Protein AF-A0A2I4CLH5-F1 (afdb_monomer_lite)

InterPro domains:
  IPR026169 Mitochondria-eating protein [PTHR21771] (8-322)
  IPR031981 Mitochondria-eating protein, C-terminal domain [PF16026] (168-322)

pLDDT: mean 84.96, std 17.91, range [29.5, 97.81]

Secondary structure (DSSP, 8-state):
-------HHHHHHHHHHHHHHHHHHHHHHHHHHHHHHHHHHHHHHHHHHHHHHHHHHHHHHHHHHHHHHHHHHHHHHHHHHHHHHHHHHHHHHHHHHHHHHHHHHHHHHHHHHHHHHHHHHHHHHHHHHHHHHHHHT-------------------PPPHHHHTHHHHHHHHHHHHHHHHHHHHHHHHHHHTTT---HHHHHHHHHHHHHHHHHHHHHHHHHHHHHHHHHHTTT--SSS-HHHHHHHHHHHTGGG--HHHHHHHHHHHHHT-TT----TT--GGGGHHHHHHHHHHHHHHTTSSSPP------TTSS--S-----

Sequence (325 aa):
MSRPSVPDDTSLQLLQGSAEKDRRLRELSISHESDMQQMEAQLRFTRLQLDSVRAECEDARKELDETKNKSATTLLATEDEILQLRADLRSANEQVEIYKRKLDALDDYEHQIHLLEDKIYYLNSEKAQLQDRLARSRSPSPLPQLNSSSSPLRSVSPSRAQLTQSSRQARLVSRFSELYAVERLEAQSILRRYITHLDMVQKIICIAVVESFQTAKLAYRQFKLRVRKTLSTSHFGPQSLEDTAVDYIIRNLDLYDVQTSVTDVINAMNANPRISFPPEVDFALISTLIRETCRVAFAMQTLDPPLDLAFASDGELYNDNKSVP

Foldseek 3Di:
DDDPDDDPVVVVVVVVVVVVVVVVVVVVVVVVVVVVVVVVVVVVVVVVVVVVVVVVVVVVVVVVVVVVVVVVVVVVVVVVVVVVVVVVVVVVVVVVVVVVVVVVVVVVVVVVVVVVVVVVVVVVVVVVVVVVVVVVPDDDDDDDDDDDDDDDPDPLPDFPCRVCQVVLVVVLVVLVVVLCVPLLVVQQVLVVVFDVDSLLSVVLLVLLLQLLLVLLLVLLVVQLVVLLVVCVVVDDDPDDSSSVSLVVCLVPLVPRPLVVSLVSSQVVSVPDPVHDGDPVDGPVSSSVSSSSSNSSSNSQVSHVVRDHDDPDDPPPVPDPDDDDD

Radius of gyration: 53.8 Å; chains: 1; bounding box: 135×42×186 Å

Structure (mmCIF, N/CA/C/O backbone):
data_AF-A0A2I4CLH5-F1
#
_entry.id   AF-A0A2I4CLH5-F1
#
loop_
_atom_site.group_PDB
_atom_site.id
_atom_site.type_symbol
_atom_site.label_atom_id
_atom_site.label_alt_id
_atom_site.label_comp_id
_atom_site.label_asym_id
_atom_site.label_entity_id
_atom_site.label_seq_id
_atom_site.pdbx_PDB_ins_code
_atom_site.Cartn_x
_atom_site.Cartn_y
_atom_site.Cartn_z
_atom_site.occupancy
_atom_site.B_iso_or_equiv
_atom_site.auth_seq_id
_atom_site.auth_comp_id
_atom_site.auth_asym_id
_atom_site.auth_atom_id
_atom_site.pdbx_PDB_model_num
ATOM 1 N N . MET A 1 1 ? -94.229 -6.555 117.619 1.00 45.25 1 MET A N 1
ATOM 2 C CA . MET A 1 1 ? -93.577 -7.676 116.913 1.00 45.25 1 MET A CA 1
ATOM 3 C C . MET A 1 1 ? -94.373 -7.984 115.661 1.00 45.25 1 MET A C 1
ATOM 5 O O . MET A 1 1 ? -95.517 -8.378 115.821 1.00 45.25 1 MET A O 1
ATOM 9 N N . SER A 1 2 ? -93.790 -7.810 114.472 1.00 43.44 2 SER A N 1
ATOM 10 C CA . SER A 1 2 ? -94.236 -8.466 113.227 1.00 43.44 2 SER A CA 1
ATOM 11 C C . SER A 1 2 ? -93.271 -8.108 112.087 1.00 43.44 2 SER A C 1
ATOM 13 O O . SER A 1 2 ? -93.320 -7.026 111.512 1.00 43.44 2 SER A O 1
ATOM 15 N N . ARG A 1 3 ? -92.331 -9.020 111.816 1.00 43.59 3 ARG A N 1
ATOM 16 C CA . ARG A 1 3 ? -91.459 -9.027 110.630 1.00 43.59 3 ARG A CA 1
ATOM 17 C C . ARG A 1 3 ? -92.318 -9.471 109.433 1.00 43.59 3 ARG A C 1
ATOM 19 O O . ARG A 1 3 ? -93.018 -10.470 109.597 1.00 43.59 3 ARG A O 1
ATOM 26 N N . PRO A 1 4 ? -92.272 -8.828 108.255 1.00 47.06 4 PRO A N 1
ATOM 27 C CA . PRO A 1 4 ? -92.848 -9.432 107.062 1.00 47.06 4 PRO A CA 1
ATOM 28 C C . PRO A 1 4 ? -91.940 -10.595 106.644 1.00 47.06 4 PRO A C 1
ATOM 30 O O . PRO A 1 4 ? -90.748 -10.394 106.405 1.00 47.06 4 PRO A O 1
ATOM 33 N N . SER A 1 5 ? -92.481 -11.814 106.612 1.00 52.12 5 SER A N 1
ATOM 34 C CA . SER A 1 5 ? -91.805 -12.969 106.022 1.00 52.12 5 SER A CA 1
ATOM 35 C C . SER A 1 5 ? -91.788 -12.794 104.506 1.00 52.12 5 SER A C 1
ATOM 37 O O . SER A 1 5 ? -92.839 -12.792 103.864 1.00 52.12 5 SER A O 1
ATOM 39 N N . VAL A 1 6 ? -90.596 -12.631 103.940 1.00 52.44 6 VAL A N 1
ATOM 40 C CA . VAL A 1 6 ? -90.372 -12.791 102.500 1.00 52.44 6 VAL A CA 1
ATOM 41 C C . VAL A 1 6 ? -90.672 -14.260 102.162 1.00 52.44 6 VAL A C 1
ATOM 43 O O . VAL A 1 6 ? -90.169 -15.126 102.875 1.00 52.44 6 VAL A O 1
ATOM 46 N N . PRO A 1 7 ? -91.507 -14.569 101.154 1.00 50.41 7 PRO A N 1
ATOM 47 C CA . PRO A 1 7 ? -91.832 -15.950 100.820 1.00 50.41 7 PRO A CA 1
ATOM 48 C C . PRO A 1 7 ? -90.633 -16.602 100.119 1.00 50.41 7 PRO A C 1
ATOM 50 O O . PRO A 1 7 ? -90.109 -16.051 99.142 1.00 50.41 7 PRO A O 1
ATOM 53 N N . ASP A 1 8 ? -90.216 -17.768 100.621 1.00 55.22 8 ASP A N 1
ATOM 54 C CA . ASP A 1 8 ? -89.046 -18.546 100.174 1.00 55.22 8 ASP A CA 1
ATOM 55 C C . ASP A 1 8 ? -89.055 -18.880 98.663 1.00 55.22 8 ASP A C 1
ATOM 57 O O . ASP A 1 8 ? -87.998 -19.077 98.060 1.00 55.22 8 ASP A O 1
ATOM 61 N N . ASP A 1 9 ? -90.220 -18.821 98.008 1.00 55.25 9 ASP A N 1
ATOM 62 C CA . ASP A 1 9 ? -90.382 -19.024 96.560 1.00 55.25 9 ASP A CA 1
ATOM 63 C C . ASP A 1 9 ? -89.731 -17.927 95.699 1.00 55.25 9 ASP A C 1
ATOM 65 O O . ASP A 1 9 ? -89.286 -18.182 94.576 1.00 55.25 9 ASP A O 1
ATOM 69 N N . THR A 1 10 ? -89.603 -16.705 96.226 1.00 60.53 10 THR A N 1
ATOM 70 C CA . THR A 1 10 ? -88.973 -15.586 95.495 1.00 60.53 10 THR A CA 1
ATOM 71 C C . THR A 1 10 ? -87.464 -15.793 95.371 1.00 60.53 10 THR A C 1
ATOM 73 O O . THR A 1 10 ? -86.868 -15.513 94.332 1.00 60.53 10 THR A O 1
ATOM 76 N N . SER A 1 11 ? -86.837 -16.329 96.422 1.00 61.19 11 SER A N 1
ATOM 77 C CA . SER A 1 11 ? -85.400 -16.617 96.447 1.00 61.19 11 SER A CA 1
ATOM 78 C C . SER A 1 11 ? -85.042 -17.784 95.525 1.00 61.19 11 SER A C 1
ATOM 80 O O . SER A 1 11 ? -84.014 -17.730 94.851 1.00 61.19 11 SER A O 1
ATOM 82 N N . LEU A 1 12 ? -85.903 -18.804 95.431 1.00 66.00 12 LEU A N 1
ATOM 83 C CA . LEU A 1 12 ? -85.719 -19.937 94.517 1.00 66.00 12 LEU A CA 1
ATOM 84 C C . LEU A 1 12 ? -85.851 -19.531 93.041 1.00 66.00 12 LEU A C 1
ATOM 86 O O . LEU A 1 12 ? -85.010 -19.925 92.234 1.00 66.00 12 LEU A O 1
ATOM 90 N N . GLN A 1 13 ? -86.828 -18.690 92.683 1.00 72.38 13 GLN A N 1
ATOM 91 C CA . GLN A 1 13 ? -86.946 -18.158 91.315 1.00 72.38 13 GLN A CA 1
ATOM 92 C C . GLN A 1 13 ? -85.769 -17.254 90.926 1.00 72.38 13 GLN A C 1
ATOM 94 O O . GLN A 1 13 ? -85.307 -17.300 89.785 1.00 72.38 13 GLN A O 1
ATOM 99 N N . LEU A 1 14 ? -85.246 -16.455 91.862 1.00 73.69 14 LEU A N 1
ATOM 100 C CA . LEU A 1 14 ? -84.059 -15.630 91.626 1.00 73.69 14 LEU A CA 1
ATOM 101 C C . LEU A 1 14 ? -82.787 -16.476 91.478 1.00 73.69 14 LEU A C 1
ATOM 103 O O . LEU A 1 14 ? -81.968 -16.180 90.611 1.00 73.69 14 LEU A O 1
ATOM 107 N N . LEU A 1 15 ? -82.638 -17.550 92.260 1.00 76.00 15 LEU A N 1
ATOM 108 C CA . LEU A 1 15 ? -81.536 -18.510 92.127 1.00 76.00 15 LEU A CA 1
ATOM 109 C C . LEU A 1 15 ? -81.601 -19.277 90.803 1.00 76.00 15 LEU A C 1
ATOM 111 O O . LEU A 1 15 ? -80.587 -19.385 90.116 1.00 76.00 15 LEU A O 1
ATOM 115 N N . GLN A 1 16 ? -82.786 -19.749 90.406 1.00 78.75 16 GLN A N 1
ATOM 116 C CA . GLN A 1 16 ? -82.986 -20.408 89.115 1.00 78.75 16 GLN A CA 1
ATOM 117 C C . GLN A 1 16 ? -82.720 -19.441 87.951 1.00 78.75 16 GLN A C 1
ATOM 119 O O . GLN A 1 16 ? -81.972 -19.771 87.032 1.00 78.75 16 GLN A O 1
ATOM 124 N N . GLY A 1 17 ? -83.243 -18.214 88.025 1.00 80.44 17 GLY A N 1
ATOM 125 C CA . GLY A 1 17 ? -82.987 -17.169 87.035 1.00 80.44 17 GLY A CA 1
ATOM 126 C C . GLY A 1 17 ? -81.517 -16.735 86.974 1.00 80.44 17 GLY A C 1
ATOM 127 O O . GLY A 1 17 ? -81.020 -16.419 85.895 1.00 80.44 17 GLY A O 1
ATOM 128 N N . SER A 1 18 ? -80.795 -16.749 88.099 1.00 82.44 18 SER A N 1
ATOM 129 C CA . SER A 1 18 ? -79.346 -16.510 88.142 1.00 82.44 18 SER A CA 1
ATOM 130 C C . SER A 1 18 ? -78.572 -17.663 87.507 1.00 82.44 18 SER A C 1
ATOM 132 O O . SER A 1 18 ? -77.683 -17.422 86.698 1.00 82.44 18 SER A O 1
ATOM 134 N N . ALA A 1 19 ? -78.939 -18.912 87.805 1.00 83.75 19 ALA A N 1
ATOM 135 C CA . ALA A 1 19 ? -78.305 -20.093 87.224 1.00 83.75 19 ALA A CA 1
ATOM 136 C C . ALA A 1 19 ? -78.521 -20.180 85.701 1.00 83.75 19 ALA A C 1
ATOM 138 O O . ALA A 1 19 ? -77.597 -20.525 84.961 1.00 83.75 19 ALA A O 1
ATOM 139 N N . GLU A 1 20 ? -79.712 -19.819 85.213 1.00 84.88 20 GLU A N 1
ATOM 140 C CA . GLU A 1 20 ? -80.011 -19.727 83.779 1.00 84.88 20 GLU A CA 1
ATOM 141 C C . GLU A 1 20 ? -79.255 -18.578 83.097 1.00 84.88 20 GLU A C 1
ATOM 143 O O . GLU A 1 20 ? -78.741 -18.757 81.992 1.00 84.88 20 GLU A O 1
ATOM 148 N N . LYS A 1 21 ? -79.130 -17.413 83.747 1.00 87.06 21 LYS A N 1
ATOM 149 C CA . LYS A 1 21 ? -78.310 -16.299 83.240 1.00 87.06 21 LYS A CA 1
ATOM 150 C C . LYS A 1 21 ? -76.828 -16.658 83.181 1.00 87.06 21 LYS A C 1
ATOM 152 O O . LYS A 1 21 ? -76.204 -16.397 82.160 1.00 87.06 21 LYS A O 1
ATOM 157 N N . ASP A 1 22 ? -76.290 -17.313 84.206 1.00 88.00 22 ASP A N 1
ATOM 158 C CA . ASP A 1 22 ? -74.904 -17.796 84.218 1.00 88.00 22 ASP A CA 1
ATOM 159 C C . ASP A 1 22 ? -74.660 -18.854 83.143 1.00 88.00 22 ASP A C 1
ATOM 161 O O . ASP A 1 22 ? -73.598 -18.897 82.523 1.00 88.00 22 ASP A O 1
ATOM 165 N N . ARG A 1 23 ? -75.646 -19.720 82.886 1.00 88.62 23 ARG A N 1
ATOM 166 C CA . ARG A 1 23 ? -75.580 -20.671 81.776 1.00 88.62 23 ARG A CA 1
ATOM 167 C C . ARG A 1 23 ? -75.519 -19.949 80.429 1.00 88.62 23 ARG A C 1
ATOM 169 O O . ARG A 1 23 ? -74.624 -20.246 79.646 1.00 88.62 23 ARG A O 1
ATOM 176 N N . ARG A 1 24 ? -76.391 -18.962 80.199 1.00 90.69 24 ARG A N 1
ATOM 177 C CA . ARG A 1 24 ? -76.383 -18.153 78.968 1.00 90.69 24 ARG A CA 1
ATOM 178 C C . ARG A 1 24 ? -75.103 -17.335 78.812 1.00 90.69 24 ARG A C 1
ATOM 180 O O . ARG A 1 24 ? -74.583 -17.254 77.710 1.00 90.69 24 ARG A O 1
ATOM 187 N N . LEU A 1 25 ? -74.577 -16.756 79.892 1.00 89.38 25 LEU A N 1
ATOM 188 C CA . LEU A 1 25 ? -73.301 -16.036 79.876 1.00 89.38 25 LEU A CA 1
ATOM 189 C C . LEU A 1 25 ? -72.148 -16.962 79.494 1.00 89.38 25 LEU A C 1
ATOM 191 O O . LEU A 1 25 ? -71.337 -16.594 78.656 1.00 89.38 25 LEU A O 1
ATOM 195 N N . ARG A 1 26 ? -72.103 -18.180 80.045 1.00 90.38 26 ARG A N 1
ATOM 196 C CA . ARG A 1 26 ? -71.099 -19.179 79.653 1.00 90.38 26 ARG A CA 1
ATOM 197 C C . ARG A 1 26 ? -71.236 -19.590 78.190 1.00 90.38 26 ARG A C 1
ATOM 199 O O . ARG A 1 26 ? -70.231 -19.643 77.498 1.00 90.38 26 ARG A O 1
ATOM 206 N N . GLU A 1 27 ? -72.452 -19.844 77.716 1.00 92.62 27 GLU A N 1
ATOM 207 C CA . GLU A 1 27 ? -72.711 -20.193 76.311 1.00 92.62 27 GLU A CA 1
ATOM 208 C C . GLU A 1 27 ? -72.309 -19.050 75.359 1.00 92.62 27 GLU A C 1
ATOM 210 O O . GLU A 1 27 ? -71.626 -19.298 74.366 1.00 92.62 27 GLU A O 1
ATOM 215 N N . LEU A 1 28 ? -72.636 -17.795 75.695 1.00 92.38 28 LEU A N 1
ATOM 216 C CA . LEU A 1 28 ? -72.209 -16.611 74.939 1.00 92.38 28 LEU A CA 1
ATOM 217 C C . LEU A 1 28 ? -70.689 -16.423 74.963 1.00 92.38 28 LEU A C 1
ATOM 219 O O . LEU A 1 28 ? -70.106 -16.133 73.922 1.00 92.38 28 LEU A O 1
ATOM 223 N N . SER A 1 29 ? -70.038 -16.623 76.113 1.00 93.00 29 SER A N 1
ATOM 224 C CA . SER A 1 29 ? -68.577 -16.556 76.216 1.00 93.00 29 SER A CA 1
ATOM 225 C C . SER A 1 29 ? -67.899 -17.634 75.373 1.00 93.00 29 SER A C 1
ATOM 227 O O . SER A 1 29 ? -66.942 -17.329 74.673 1.00 93.00 29 SER A O 1
ATOM 229 N N . ILE A 1 30 ? -68.410 -18.870 75.381 1.00 94.38 30 ILE A N 1
ATOM 230 C CA . ILE A 1 30 ? -67.875 -19.968 74.560 1.00 94.38 30 ILE A CA 1
ATOM 231 C C . ILE A 1 30 ? -68.070 -19.675 73.065 1.00 94.38 30 ILE A C 1
ATOM 233 O O . ILE A 1 30 ? -67.148 -19.891 72.281 1.00 94.38 30 ILE A O 1
ATOM 237 N N . SER A 1 31 ? -69.236 -19.153 72.667 1.00 93.75 31 SER A N 1
ATOM 238 C CA . SER A 1 31 ? -69.495 -18.741 71.279 1.00 93.75 31 SER A CA 1
ATOM 239 C C . SER A 1 31 ? -68.539 -17.634 70.837 1.00 93.75 31 SER A C 1
ATOM 241 O O . SER A 1 31 ? -67.913 -17.748 69.791 1.00 93.75 31 SER A O 1
ATOM 243 N N . HIS A 1 32 ? -68.376 -16.593 71.655 1.00 94.62 32 HIS A N 1
ATOM 244 C CA . HIS A 1 32 ? -67.474 -15.482 71.361 1.00 94.62 32 HIS A CA 1
ATOM 245 C C . HIS A 1 32 ? -66.005 -15.930 71.289 1.00 94.62 32 HIS A C 1
ATOM 247 O O . HIS A 1 32 ? -65.266 -15.494 70.410 1.00 94.62 32 HIS A O 1
ATOM 253 N N . GLU A 1 33 ? -65.570 -16.813 72.191 1.00 95.50 33 GLU A N 1
ATOM 254 C CA . GLU A 1 33 ? -64.225 -17.400 72.169 1.00 95.50 33 GLU A CA 1
ATOM 255 C C . GLU A 1 33 ? -63.993 -18.221 70.890 1.00 95.50 33 GLU A C 1
ATOM 257 O O . GLU A 1 33 ? -62.955 -18.076 70.246 1.00 95.50 33 GLU A O 1
ATOM 262 N N . SER A 1 34 ? -64.980 -19.024 70.475 1.00 95.44 34 SER A N 1
ATOM 263 C CA . SER A 1 34 ? -64.943 -19.774 69.214 1.00 95.44 34 SER A CA 1
ATOM 264 C C . SER A 1 34 ? -64.839 -18.847 67.997 1.00 95.44 34 SER A C 1
ATOM 266 O O . SER A 1 34 ? -63.990 -19.064 67.131 1.00 95.44 34 SER A O 1
ATOM 268 N N . ASP A 1 35 ? -65.653 -17.790 67.941 1.00 95.75 35 ASP A N 1
ATOM 269 C CA . ASP A 1 35 ? -65.641 -16.817 66.842 1.00 95.75 35 ASP A CA 1
ATOM 270 C C . ASP A 1 35 ? -64.304 -16.059 66.774 1.00 95.75 35 ASP A C 1
ATOM 272 O O . ASP A 1 35 ? -63.742 -15.860 65.694 1.00 95.75 35 ASP A O 1
ATOM 276 N N . MET A 1 36 ? -63.741 -15.687 67.929 1.00 95.56 36 MET A N 1
ATOM 277 C CA . MET A 1 36 ? -62.431 -15.040 68.025 1.00 95.56 36 MET A CA 1
ATOM 278 C C . MET A 1 36 ? -61.311 -15.961 67.521 1.00 95.56 36 MET A C 1
ATOM 280 O O . MET A 1 36 ? -60.475 -15.532 66.725 1.00 95.56 36 MET A O 1
ATOM 284 N N . GLN A 1 37 ? -61.327 -17.240 67.907 1.00 95.62 37 GLN A N 1
ATOM 285 C CA . GLN A 1 37 ? -60.372 -18.236 67.411 1.00 95.62 37 GLN A CA 1
ATOM 286 C C . GLN A 1 37 ? -60.507 -18.460 65.899 1.00 95.62 37 GLN A C 1
ATOM 288 O O . GLN A 1 37 ? -59.498 -18.572 65.198 1.00 95.62 37 GLN A O 1
ATOM 293 N N . GLN A 1 38 ? -61.734 -18.480 65.371 1.00 96.88 38 GLN A N 1
ATOM 294 C CA . GLN A 1 38 ? -61.982 -18.607 63.936 1.00 96.88 38 GLN A CA 1
ATOM 295 C C . GLN A 1 38 ? -61.449 -17.394 63.160 1.00 96.88 38 GLN A C 1
ATOM 297 O O . GLN A 1 38 ? -60.770 -17.563 62.144 1.00 96.88 38 GLN A O 1
ATOM 302 N N . MET A 1 39 ? -61.698 -16.180 63.655 1.00 95.88 39 MET A N 1
ATOM 303 C CA . MET A 1 39 ? -61.173 -14.941 63.073 1.00 95.88 39 MET A CA 1
ATOM 304 C C . MET A 1 39 ? -59.642 -14.890 63.120 1.00 95.88 39 MET A C 1
ATOM 306 O O . MET A 1 39 ? -59.005 -14.515 62.135 1.00 95.88 39 MET A O 1
ATOM 310 N N . GLU A 1 40 ? -59.023 -15.320 64.222 1.00 96.00 40 GLU A N 1
ATOM 311 C CA . GLU A 1 40 ? -57.566 -15.437 64.310 1.00 96.00 40 GLU A CA 1
ATOM 312 C C . GLU A 1 40 ? -57.002 -16.446 63.307 1.00 96.00 40 GLU A C 1
ATOM 314 O O . GLU A 1 40 ? -55.994 -16.163 62.653 1.00 96.00 40 GLU A O 1
ATOM 319 N N . ALA A 1 41 ? -57.640 -17.608 63.156 1.00 96.19 41 ALA A N 1
ATOM 320 C CA . ALA A 1 41 ? -57.225 -18.618 62.190 1.00 96.19 41 ALA A CA 1
ATOM 321 C C . ALA A 1 41 ? -57.316 -18.086 60.750 1.00 96.19 41 ALA A C 1
ATOM 323 O O . ALA A 1 41 ? -56.377 -18.260 59.972 1.00 96.19 41 ALA A O 1
ATOM 324 N N . GLN A 1 42 ? -58.390 -17.364 60.412 1.00 97.44 42 GLN A N 1
ATOM 325 C CA . GLN A 1 42 ? -58.546 -16.705 59.111 1.00 97.44 42 GLN A CA 1
ATOM 326 C C . GLN A 1 42 ? -57.507 -15.598 58.884 1.00 97.44 42 GLN A C 1
ATOM 328 O O . GLN A 1 42 ? -56.935 -15.503 57.797 1.00 97.44 42 GLN A O 1
ATOM 333 N N . LEU A 1 43 ? -57.200 -14.785 59.898 1.00 97.25 43 LEU A N 1
ATOM 334 C CA . LEU A 1 43 ? -56.150 -13.764 59.807 1.00 97.25 43 LEU A CA 1
ATOM 335 C C . LEU A 1 43 ? -54.764 -14.383 59.601 1.00 97.25 43 LEU A C 1
ATOM 337 O O . LEU A 1 43 ? -53.973 -13.880 58.806 1.00 97.25 43 LEU A O 1
ATOM 341 N N . ARG A 1 44 ? -54.456 -15.485 60.291 1.00 96.19 44 ARG A N 1
ATOM 342 C CA . ARG A 1 44 ? -53.192 -16.211 60.096 1.00 96.19 44 ARG A CA 1
ATOM 343 C C . ARG A 1 44 ? -53.117 -16.822 58.699 1.00 96.19 44 ARG A C 1
ATOM 345 O O . ARG A 1 44 ? -52.091 -16.691 58.041 1.00 96.19 44 ARG A O 1
ATOM 352 N N . PHE A 1 45 ? -54.207 -17.424 58.230 1.00 97.75 45 PHE A N 1
ATOM 353 C CA . PHE A 1 45 ? -54.290 -18.000 56.891 1.00 97.75 45 PHE A CA 1
ATOM 354 C C . PHE A 1 45 ? -54.113 -16.944 55.792 1.00 97.75 45 PHE A C 1
ATOM 356 O O . PHE A 1 45 ? -53.286 -17.116 54.902 1.00 97.75 45 PHE A O 1
ATOM 363 N N . THR A 1 46 ? -54.826 -15.820 55.883 1.00 96.69 46 THR A N 1
ATOM 364 C CA . THR A 1 46 ? -54.721 -14.731 54.898 1.00 96.69 46 THR A CA 1
ATOM 365 C C . THR A 1 46 ? -53.343 -14.073 54.903 1.00 96.69 46 THR A C 1
ATOM 367 O O . THR A 1 46 ? -52.838 -13.741 53.835 1.00 96.69 46 THR A O 1
ATOM 370 N N . ARG A 1 47 ? -52.685 -13.939 56.065 1.00 97.56 47 ARG A N 1
ATOM 371 C CA . ARG A 1 47 ? -51.286 -13.479 56.141 1.00 97.56 47 ARG A CA 1
ATOM 372 C C . ARG A 1 47 ? -50.334 -14.417 55.408 1.00 97.56 47 ARG A C 1
ATOM 374 O O . ARG A 1 47 ? -49.571 -13.947 54.576 1.00 97.56 47 ARG A O 1
ATOM 381 N N . LEU A 1 48 ? -50.434 -15.724 55.651 1.00 97.06 48 LEU A N 1
ATOM 382 C CA . LEU A 1 48 ? -49.605 -16.714 54.958 1.00 97.06 48 LEU A CA 1
ATOM 383 C C . LEU A 1 48 ? -49.841 -16.703 53.442 1.00 97.06 48 LEU A C 1
ATOM 385 O O . LEU A 1 48 ? -48.888 -16.785 52.673 1.00 97.06 48 LEU A O 1
ATOM 389 N N . GLN A 1 49 ? -51.093 -16.555 53.001 1.00 97.69 49 GLN A N 1
ATOM 390 C CA . GLN A 1 49 ? -51.400 -16.397 51.579 1.00 97.69 49 GLN A CA 1
ATOM 391 C C . GLN A 1 49 ? -50.797 -15.118 50.994 1.00 97.69 49 GLN A C 1
ATOM 393 O O . GLN A 1 49 ? -50.246 -15.152 49.899 1.00 97.69 49 GLN A O 1
ATOM 398 N N . LEU A 1 50 ? -50.872 -13.996 51.714 1.00 97.12 50 LEU A N 1
ATOM 399 C CA . LEU A 1 50 ? -50.302 -12.727 51.264 1.00 97.12 50 LEU A CA 1
ATOM 400 C C . LEU A 1 50 ? -48.775 -12.811 51.164 1.00 97.12 50 LEU A C 1
ATOM 402 O O . LEU A 1 50 ? -48.206 -12.311 50.196 1.00 97.12 50 LEU A O 1
ATOM 406 N N . ASP A 1 51 ? -48.126 -13.477 52.117 1.00 97.44 51 ASP A N 1
ATOM 407 C CA . ASP A 1 51 ? -46.683 -13.721 52.086 1.00 97.44 51 ASP A CA 1
ATOM 408 C C . ASP A 1 51 ? -46.292 -14.632 50.908 1.00 97.44 51 ASP A C 1
ATOM 410 O O . ASP A 1 51 ? -45.320 -14.336 50.214 1.00 97.44 51 ASP A O 1
ATOM 414 N N . SER A 1 52 ? -47.088 -15.668 50.610 1.00 97.50 52 SER A N 1
ATOM 415 C CA . SER A 1 52 ? -46.901 -16.529 49.427 1.00 97.50 52 SER A CA 1
ATOM 416 C C . SER A 1 52 ? -47.010 -15.737 48.124 1.00 97.50 52 SER A C 1
ATOM 418 O O . SER A 1 52 ? -46.099 -15.762 47.303 1.00 97.50 52 SER A O 1
ATOM 420 N N . VAL A 1 53 ? -48.090 -14.967 47.956 1.00 97.56 53 VAL A N 1
ATOM 421 C CA . VAL A 1 53 ? -48.315 -14.150 46.751 1.00 97.56 53 VAL A CA 1
ATOM 422 C C . VAL A 1 53 ? -47.239 -13.075 46.603 1.00 97.56 53 VAL A C 1
ATOM 424 O O . VAL A 1 53 ? -46.827 -12.753 45.490 1.00 97.56 53 VAL A O 1
ATOM 427 N N . ARG A 1 54 ? -46.750 -12.510 47.712 1.00 97.69 54 ARG A N 1
ATOM 428 C CA . ARG A 1 54 ? -45.632 -11.562 47.684 1.00 97.69 54 ARG A CA 1
ATOM 429 C C . ARG A 1 54 ? -44.360 -12.226 47.162 1.00 97.69 54 ARG A C 1
ATOM 431 O O . ARG A 1 54 ? -43.718 -11.641 46.295 1.00 97.69 54 ARG A O 1
ATOM 438 N N . ALA A 1 55 ? -44.024 -13.416 47.657 1.00 97.25 55 ALA A N 1
ATOM 439 C CA . ALA A 1 55 ? -42.860 -14.163 47.190 1.00 97.25 55 ALA A CA 1
ATOM 440 C C . ALA A 1 55 ? -42.972 -14.500 45.692 1.00 97.25 55 ALA A C 1
ATOM 442 O O . ALA A 1 55 ? -42.046 -14.226 44.933 1.00 97.25 55 ALA A O 1
ATOM 443 N N . GLU A 1 56 ? -44.137 -14.975 45.242 1.00 97.75 56 GLU A N 1
ATOM 444 C CA . GLU A 1 56 ? -44.405 -15.247 43.821 1.00 97.75 56 GLU A CA 1
ATOM 445 C C . GLU A 1 56 ? -44.263 -13.988 42.948 1.00 97.75 56 GLU A C 1
ATOM 447 O O . GLU A 1 56 ? -43.651 -14.032 41.880 1.00 97.75 56 GLU A O 1
ATOM 452 N N . CYS A 1 57 ? -44.767 -12.837 43.407 1.00 97.31 57 CYS A N 1
ATOM 453 C CA . CYS A 1 57 ? -44.590 -11.554 42.719 1.00 97.31 57 CYS A CA 1
ATOM 454 C C . CYS A 1 57 ? -43.116 -11.125 42.634 1.00 97.31 57 CYS A C 1
ATOM 456 O O . CYS A 1 57 ? -42.695 -10.561 41.621 1.00 97.31 57 CYS A O 1
ATOM 458 N N . GLU A 1 58 ? -42.332 -11.348 43.690 1.00 97.62 58 GLU A N 1
ATOM 459 C CA . GLU A 1 58 ? -40.899 -11.041 43.699 1.00 97.62 58 GLU A CA 1
ATOM 460 C C . GLU A 1 58 ? -40.123 -11.932 42.726 1.00 97.62 58 GLU A C 1
ATOM 462 O O . GLU A 1 58 ? -39.245 -11.436 42.017 1.00 97.62 58 GLU A O 1
ATOM 467 N N . ASP A 1 59 ? -40.465 -13.215 42.641 1.00 97.38 59 ASP A N 1
ATOM 468 C CA . ASP A 1 59 ? -39.821 -14.149 41.718 1.00 97.38 59 ASP A CA 1
ATOM 469 C C . ASP A 1 59 ? -40.203 -13.870 40.259 1.00 97.38 59 ASP A C 1
ATOM 471 O O . ASP A 1 59 ? -39.316 -13.753 39.411 1.00 97.38 59 ASP A O 1
ATOM 475 N N . ALA A 1 60 ? -41.482 -13.605 39.971 1.00 97.00 60 ALA A N 1
ATOM 476 C CA . ALA A 1 60 ? -41.925 -13.184 38.639 1.00 97.00 60 ALA A CA 1
ATOM 477 C C . ALA A 1 60 ? -41.225 -11.894 38.175 1.00 97.00 60 ALA A C 1
ATOM 479 O O . ALA A 1 60 ? -40.883 -11.738 37.000 1.00 97.00 60 ALA A O 1
ATOM 480 N N . ARG A 1 61 ? -40.964 -10.960 39.101 1.00 97.50 61 ARG A N 1
ATOM 481 C CA . ARG A 1 61 ? -40.208 -9.739 38.802 1.00 97.50 61 ARG A CA 1
ATOM 482 C C . ARG A 1 61 ? -38.755 -10.040 38.429 1.00 97.50 61 ARG A C 1
ATOM 484 O O . ARG A 1 61 ? -38.254 -9.436 37.482 1.00 97.50 61 ARG A O 1
ATOM 491 N N . LYS A 1 62 ? -38.088 -10.963 39.130 1.00 97.31 62 LYS A N 1
ATOM 492 C CA . LYS A 1 62 ? -36.714 -11.376 38.792 1.00 97.31 62 LYS A CA 1
ATOM 493 C C . LYS A 1 62 ? -36.656 -12.026 37.411 1.00 97.31 62 LYS A C 1
ATOM 495 O O . LYS A 1 62 ? -35.800 -11.655 36.613 1.00 97.31 62 LYS A O 1
ATOM 500 N N . GLU A 1 63 ? -37.585 -12.929 37.095 1.00 97.38 63 GLU A N 1
ATOM 501 C CA . GLU A 1 63 ? -37.657 -13.559 35.768 1.00 97.38 63 GLU A CA 1
ATOM 502 C C . GLU A 1 63 ? -37.890 -12.531 34.651 1.00 97.38 63 GLU A C 1
ATOM 504 O O . GLU A 1 63 ? -37.272 -12.600 33.582 1.00 97.38 63 GLU A O 1
ATOM 509 N N . LEU A 1 64 ? -38.741 -11.532 34.896 1.00 97.19 64 LEU A N 1
ATOM 510 C CA . LEU A 1 64 ? -38.962 -10.443 33.949 1.00 97.19 64 LEU A CA 1
ATOM 511 C C . LEU A 1 64 ? -37.688 -9.617 33.717 1.00 97.19 64 LEU A C 1
ATOM 513 O O . LEU A 1 64 ? -37.348 -9.315 32.573 1.00 97.19 64 LEU A O 1
ATOM 517 N N . ASP A 1 65 ? -36.963 -9.270 34.779 1.00 96.69 65 ASP A N 1
ATOM 518 C CA . ASP A 1 65 ? -35.706 -8.529 34.656 1.00 96.69 65 ASP A CA 1
ATOM 519 C C . ASP A 1 65 ? -34.633 -9.363 33.927 1.00 96.69 65 ASP A C 1
ATOM 521 O O . ASP A 1 65 ? -33.921 -8.847 33.060 1.00 96.69 65 ASP A O 1
ATOM 525 N N . GLU A 1 66 ? -34.555 -10.673 34.180 1.00 97.31 66 GLU A N 1
ATOM 526 C CA . GLU A 1 66 ? -33.658 -11.575 33.452 1.00 97.31 66 GLU A CA 1
ATOM 527 C C . GLU A 1 66 ? -33.990 -11.679 31.962 1.00 97.31 66 GLU A C 1
ATOM 529 O O . GLU A 1 66 ? -33.092 -11.608 31.119 1.00 97.31 66 GLU A O 1
ATOM 534 N N . THR A 1 67 ? -35.266 -11.865 31.618 1.00 97.06 67 THR A N 1
ATOM 535 C CA . THR A 1 67 ? -35.705 -11.959 30.217 1.00 97.06 67 THR A CA 1
ATOM 536 C C . THR A 1 67 ? -35.483 -10.643 29.484 1.00 97.06 67 THR A C 1
ATOM 538 O O . THR A 1 67 ? -34.982 -10.650 28.358 1.00 97.06 67 THR A O 1
ATOM 541 N N . LYS A 1 68 ? -35.745 -9.508 30.140 1.00 97.81 68 LYS A N 1
ATOM 542 C CA . LYS A 1 68 ? -35.445 -8.178 29.610 1.00 97.81 68 LYS A CA 1
ATOM 543 C C . LYS A 1 68 ? -33.952 -8.014 29.330 1.00 97.81 68 LYS A C 1
ATOM 545 O O . LYS A 1 68 ? -33.596 -7.617 28.222 1.00 97.81 68 LYS A O 1
ATOM 550 N N . ASN A 1 69 ? -33.086 -8.389 30.270 1.00 96.31 69 ASN A N 1
ATOM 551 C CA . ASN A 1 69 ? -31.636 -8.313 30.087 1.00 96.31 69 ASN A CA 1
ATOM 552 C C . ASN A 1 69 ? -31.156 -9.208 28.936 1.00 96.31 69 ASN A C 1
ATOM 554 O O . ASN A 1 69 ? -30.436 -8.733 28.059 1.00 96.31 69 ASN A O 1
ATOM 558 N N . LYS A 1 70 ? -31.611 -10.468 28.880 1.00 97.00 70 LYS A N 1
ATOM 559 C CA . LYS A 1 70 ? -31.299 -11.392 27.775 1.00 97.00 70 LYS A CA 1
ATOM 560 C C . LYS A 1 70 ? -31.738 -10.795 26.436 1.00 97.00 70 LYS A C 1
ATOM 562 O O . LYS A 1 70 ? -30.920 -10.686 25.528 1.00 97.00 70 LYS A O 1
ATOM 567 N N . SER A 1 71 ? -32.979 -10.312 26.346 1.00 95.81 71 SER A N 1
ATOM 568 C CA . SER A 1 71 ? -33.515 -9.718 25.116 1.00 95.81 71 SER A CA 1
ATOM 569 C C . SER A 1 71 ? -32.722 -8.488 24.653 1.00 95.81 71 SER A C 1
ATOM 571 O O . SER A 1 71 ? -32.392 -8.395 23.471 1.00 95.81 71 SER A O 1
ATOM 573 N N . ALA A 1 72 ? -32.333 -7.603 25.580 1.00 96.75 72 ALA A N 1
ATOM 574 C CA . ALA A 1 72 ? -31.525 -6.423 25.289 1.00 96.75 72 ALA A CA 1
ATOM 575 C C . ALA A 1 72 ? -30.135 -6.802 24.757 1.00 96.75 72 ALA A C 1
ATOM 577 O O . ALA A 1 72 ? -29.678 -6.219 23.778 1.00 96.75 72 ALA A O 1
ATOM 578 N N . THR A 1 73 ? -29.490 -7.817 25.345 1.00 95.12 73 THR A N 1
ATOM 579 C CA . THR A 1 73 ? -28.186 -8.294 24.854 1.00 95.12 73 THR A CA 1
ATOM 580 C C . THR A 1 73 ? -28.267 -8.895 23.454 1.00 95.12 73 THR A C 1
ATOM 582 O O . THR A 1 73 ? -27.421 -8.586 22.619 1.00 95.12 73 THR A O 1
ATOM 585 N N . THR A 1 74 ? -29.300 -9.691 23.153 1.00 95.62 74 THR A N 1
ATOM 586 C CA . THR A 1 74 ? -29.509 -10.207 21.792 1.00 95.62 74 THR A CA 1
ATOM 587 C C . THR A 1 74 ? -29.792 -9.097 20.791 1.00 95.62 74 THR A C 1
ATOM 589 O O . THR A 1 74 ? -29.263 -9.147 19.687 1.00 95.62 74 THR A O 1
ATOM 592 N N . LEU A 1 75 ? -30.581 -8.084 21.166 1.00 96.69 75 LEU A N 1
ATOM 593 C CA . LEU A 1 75 ? -30.894 -6.967 20.276 1.00 96.69 75 LEU A CA 1
ATOM 594 C C . LEU A 1 75 ? -29.625 -6.198 19.896 1.00 96.69 75 LEU A C 1
ATOM 596 O O . LEU A 1 75 ? -29.389 -5.991 18.709 1.00 96.69 75 LEU A O 1
ATOM 600 N N . LEU A 1 76 ? -28.781 -5.865 20.876 1.00 95.00 76 LEU A N 1
ATOM 601 C CA . LEU A 1 76 ? -27.505 -5.187 20.628 1.00 95.00 76 LEU A CA 1
ATOM 602 C C . LEU A 1 76 ? -26.585 -6.012 19.718 1.00 95.00 76 LEU A C 1
ATOM 604 O O . LEU A 1 76 ? -26.045 -5.478 18.757 1.00 95.00 76 LEU A O 1
ATOM 608 N N . ALA A 1 77 ? -26.477 -7.323 19.955 1.00 92.69 77 ALA A N 1
ATOM 609 C CA . ALA A 1 77 ? -25.669 -8.196 19.103 1.00 92.69 77 ALA A CA 1
ATOM 610 C C . ALA A 1 77 ? -26.164 -8.209 17.644 1.00 92.69 77 ALA A C 1
ATOM 612 O O . ALA A 1 77 ? -25.361 -8.132 16.716 1.00 92.69 77 ALA A O 1
ATOM 613 N N . THR A 1 78 ? -27.485 -8.264 17.430 1.00 95.81 78 THR A N 1
ATOM 614 C CA . THR A 1 78 ? -28.057 -8.203 16.074 1.00 95.81 78 THR A CA 1
ATOM 615 C C . THR A 1 78 ? -27.913 -6.824 15.430 1.00 95.81 78 THR A C 1
ATOM 617 O O . THR A 1 78 ? -27.763 -6.726 14.214 1.00 95.81 78 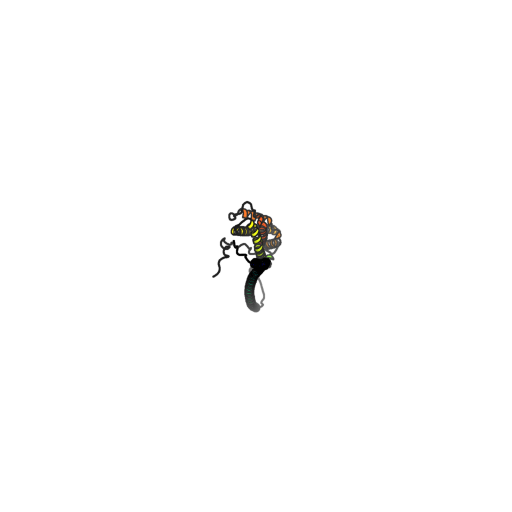THR A O 1
ATOM 620 N N . GLU A 1 79 ? -27.945 -5.747 16.218 1.00 95.56 79 GLU A N 1
ATOM 621 C CA . GLU A 1 79 ? -27.748 -4.385 15.720 1.00 95.56 79 GLU A CA 1
ATOM 622 C C . GLU A 1 79 ? -26.305 -4.176 15.242 1.00 95.56 79 GLU A C 1
ATOM 624 O O . GLU A 1 79 ? -26.098 -3.671 14.135 1.00 95.56 79 GLU A O 1
ATOM 629 N N . ASP A 1 80 ? -25.325 -4.658 16.009 1.00 94.12 80 ASP A N 1
ATOM 630 C CA . ASP A 1 80 ? -23.911 -4.643 15.626 1.00 94.12 80 ASP A CA 1
ATOM 631 C C . ASP A 1 80 ? -23.662 -5.448 14.338 1.00 94.12 80 ASP A C 1
ATOM 633 O O . ASP A 1 80 ? -22.962 -4.979 13.436 1.00 94.12 80 ASP A O 1
ATOM 637 N N . GLU A 1 81 ? -24.291 -6.620 14.191 1.00 96.81 81 GLU A N 1
ATOM 638 C CA . GLU A 1 81 ? -24.208 -7.425 12.965 1.00 96.81 81 GLU A CA 1
ATOM 639 C C . GLU A 1 81 ? -24.785 -6.681 11.748 1.00 96.81 81 GLU A C 1
ATOM 641 O O . GLU A 1 81 ? -24.165 -6.642 10.682 1.00 96.81 81 GLU A O 1
ATOM 646 N N . ILE A 1 82 ? -25.937 -6.018 11.897 1.00 96.06 82 ILE A N 1
ATOM 647 C CA . ILE A 1 82 ? -26.538 -5.211 10.823 1.00 96.06 82 ILE A CA 1
ATOM 648 C C . ILE A 1 82 ? -25.625 -4.042 10.438 1.00 96.06 82 ILE A C 1
ATOM 650 O O . ILE A 1 82 ? -25.492 -3.725 9.250 1.00 96.06 82 ILE A O 1
ATOM 654 N N . LEU A 1 83 ? -25.004 -3.378 11.416 1.00 94.81 83 LEU A N 1
ATOM 655 C CA . LEU A 1 83 ? -24.064 -2.288 11.159 1.00 94.81 83 LEU A CA 1
ATOM 656 C C . LEU A 1 83 ? -22.833 -2.782 10.395 1.00 94.81 83 LEU A C 1
ATOM 658 O O . LEU A 1 83 ? -22.436 -2.134 9.420 1.00 94.81 83 LEU A O 1
ATOM 662 N N . GLN A 1 84 ? -22.292 -3.939 10.778 1.00 96.88 84 GLN A N 1
ATOM 663 C CA . GLN A 1 84 ? -21.165 -4.565 10.094 1.00 96.88 84 GLN A CA 1
ATOM 664 C C . GLN A 1 84 ? -21.522 -4.935 8.650 1.00 96.88 84 GLN A C 1
ATOM 666 O O . GLN A 1 84 ? -20.852 -4.495 7.717 1.00 96.88 84 GLN A O 1
ATOM 671 N N . LEU A 1 85 ? -22.640 -5.636 8.440 1.00 97.19 85 LEU A N 1
ATOM 672 C CA . LEU A 1 85 ? -23.101 -6.021 7.102 1.00 97.19 85 LEU A CA 1
ATOM 673 C C . LEU A 1 85 ? -23.348 -4.804 6.199 1.00 97.19 85 LEU A C 1
ATOM 675 O O . LEU A 1 85 ? -23.042 -4.832 5.007 1.00 97.19 85 LEU A O 1
ATOM 679 N N . ARG A 1 86 ? -23.868 -3.700 6.749 1.00 96.88 86 ARG A N 1
ATOM 680 C CA . ARG A 1 86 ? -24.033 -2.442 6.001 1.00 96.88 86 ARG A CA 1
ATOM 681 C C . ARG A 1 86 ? -22.697 -1.803 5.630 1.00 96.88 86 ARG A C 1
ATOM 683 O O . ARG A 1 86 ? -22.609 -1.190 4.566 1.00 96.88 86 ARG A O 1
ATOM 690 N N . ALA A 1 87 ? -21.685 -1.894 6.490 1.00 95.94 87 ALA A N 1
ATOM 691 C CA . ALA A 1 87 ? -20.348 -1.399 6.182 1.00 95.94 87 ALA A CA 1
ATOM 692 C C . ALA A 1 87 ? -19.704 -2.215 5.054 1.00 95.94 87 ALA A C 1
ATOM 694 O O . ALA A 1 87 ? -19.228 -1.627 4.081 1.00 95.94 87 ALA A O 1
ATOM 695 N N . ASP A 1 88 ? -19.796 -3.542 5.131 1.00 97.06 88 ASP A N 1
ATOM 696 C CA . ASP A 1 88 ? -19.255 -4.449 4.118 1.00 97.06 88 ASP A CA 1
ATOM 697 C C . ASP A 1 88 ? -19.951 -4.259 2.763 1.00 97.06 88 ASP A C 1
ATOM 699 O O . ASP A 1 88 ? -19.290 -4.177 1.727 1.00 97.06 88 ASP A O 1
ATOM 703 N N . LEU A 1 89 ? -21.278 -4.079 2.759 1.00 97.62 89 LEU A N 1
ATOM 704 C CA . LEU A 1 89 ? -22.048 -3.796 1.544 1.00 97.62 89 LEU A CA 1
ATOM 705 C C . LEU A 1 89 ? -21.608 -2.483 0.879 1.00 97.62 89 LEU A C 1
ATOM 707 O O . LEU A 1 89 ? -21.471 -2.428 -0.344 1.00 97.62 89 LEU A O 1
ATOM 711 N N . ARG A 1 90 ? -21.353 -1.424 1.661 1.00 96.94 90 ARG A N 1
ATOM 712 C CA . ARG A 1 90 ? -20.825 -0.158 1.120 1.00 96.94 90 ARG A CA 1
ATOM 713 C C . ARG A 1 90 ? -19.445 -0.349 0.497 1.00 96.94 90 ARG A C 1
ATOM 715 O O . ARG A 1 90 ? -19.238 0.089 -0.630 1.00 96.94 90 ARG A O 1
ATOM 722 N N . SER A 1 91 ? -18.547 -1.053 1.185 1.00 95.62 91 SER A N 1
ATOM 723 C CA . SER A 1 91 ? -17.205 -1.339 0.667 1.00 95.62 91 SER A CA 1
ATOM 724 C C . SER A 1 91 ? -17.251 -2.157 -0.629 1.00 95.62 91 SER A C 1
ATOM 726 O O . SER A 1 91 ? -16.558 -1.835 -1.596 1.00 95.62 91 SER A O 1
ATOM 728 N N . ALA A 1 92 ? -18.116 -3.171 -0.695 1.00 95.94 92 ALA A N 1
ATOM 729 C CA . ALA A 1 92 ? -18.312 -3.966 -1.902 1.00 95.94 92 ALA A CA 1
ATOM 730 C C . ALA A 1 92 ? -18.828 -3.114 -3.075 1.00 95.94 92 ALA A C 1
ATOM 732 O O . ALA A 1 92 ? -18.322 -3.234 -4.190 1.00 95.94 92 ALA A O 1
ATOM 733 N N . ASN A 1 93 ? -19.780 -2.210 -2.828 1.00 96.62 93 ASN A N 1
ATOM 734 C CA . ASN A 1 93 ? -20.288 -1.300 -3.858 1.00 96.62 93 ASN A CA 1
ATOM 735 C C . ASN A 1 93 ? -19.207 -0.341 -4.377 1.00 96.62 93 ASN A C 1
ATOM 737 O O . ASN A 1 93 ? -19.112 -0.122 -5.582 1.00 96.62 93 ASN A O 1
ATOM 741 N N . GLU A 1 94 ? -18.359 0.197 -3.499 1.00 96.81 94 GLU A N 1
ATOM 742 C CA . GLU A 1 94 ? -17.230 1.045 -3.906 1.00 96.81 94 GLU A CA 1
ATOM 743 C C . GLU A 1 94 ? -16.243 0.285 -4.802 1.00 96.81 94 GLU A C 1
ATOM 745 O O . GLU A 1 94 ? -15.790 0.819 -5.817 1.00 96.81 94 GLU A O 1
ATOM 750 N N . GLN A 1 95 ? -15.957 -0.981 -4.484 1.00 95.50 95 GLN A N 1
ATOM 751 C CA . GLN A 1 95 ? -15.122 -1.838 -5.330 1.00 95.50 95 GLN A CA 1
ATOM 752 C C . GLN A 1 95 ? -15.749 -2.062 -6.708 1.00 95.50 95 GLN A C 1
ATOM 754 O O . GLN A 1 95 ? -15.057 -1.945 -7.719 1.00 95.50 95 GLN A O 1
ATOM 759 N N . VAL A 1 96 ? -17.055 -2.338 -6.770 1.00 96.62 96 VAL A N 1
ATOM 760 C CA . VAL A 1 96 ? -17.778 -2.502 -8.042 1.00 96.62 96 VAL A CA 1
ATOM 761 C C . VAL A 1 96 ? -17.682 -1.238 -8.897 1.00 96.62 96 VAL A C 1
ATOM 763 O O . VAL A 1 96 ? -17.380 -1.336 -10.085 1.00 96.62 96 VAL A O 1
ATOM 766 N N . GLU A 1 97 ? -17.846 -0.053 -8.309 1.00 96.75 97 GLU A N 1
ATOM 767 C CA . GLU A 1 97 ? -17.703 1.214 -9.036 1.00 96.75 97 GLU A CA 1
ATOM 768 C C . GLU A 1 97 ? -16.275 1.442 -9.553 1.00 96.75 97 GLU A C 1
ATOM 770 O O . GLU A 1 97 ? -16.087 1.934 -10.667 1.00 96.75 97 GLU A O 1
ATOM 775 N N . ILE A 1 98 ? -15.246 1.038 -8.800 1.00 96.50 98 ILE A N 1
ATOM 776 C CA . ILE A 1 98 ? -13.855 1.079 -9.279 1.00 96.50 98 ILE A CA 1
ATOM 777 C C . ILE A 1 98 ? -13.666 0.143 -10.476 1.00 96.50 98 ILE A C 1
ATOM 779 O O . ILE A 1 98 ? -13.050 0.537 -11.468 1.00 96.50 98 ILE A O 1
ATOM 783 N N . TYR A 1 99 ? -14.178 -1.088 -10.402 1.00 95.19 99 TYR A N 1
ATOM 784 C CA . TYR A 1 99 ? -14.081 -2.037 -11.513 1.00 95.19 99 TYR A CA 1
ATOM 785 C C . TYR A 1 99 ? -14.829 -1.553 -12.748 1.00 95.19 99 TYR A C 1
ATOM 787 O O . TYR A 1 99 ? -14.314 -1.697 -13.853 1.00 95.19 99 TYR A O 1
ATOM 795 N N . LYS A 1 100 ? -15.985 -0.918 -12.565 1.00 96.75 100 LYS A N 1
ATOM 796 C CA . LYS A 1 100 ? -16.747 -0.315 -13.655 1.00 96.75 100 LYS A CA 1
ATOM 797 C C . LYS A 1 100 ? -15.943 0.773 -14.374 1.00 96.75 100 LYS A C 1
ATOM 799 O O . LYS A 1 100 ? -15.766 0.684 -15.578 1.00 96.75 100 LYS A O 1
ATOM 804 N N . ARG A 1 101 ? -15.327 1.706 -13.637 1.00 95.88 101 ARG A N 1
ATOM 805 C CA . ARG A 1 101 ? -14.448 2.736 -14.233 1.00 95.88 101 ARG A CA 1
ATOM 806 C C . ARG A 1 101 ? -13.241 2.144 -14.964 1.00 95.88 101 ARG A C 1
ATOM 808 O O . ARG A 1 101 ? -12.793 2.695 -15.963 1.00 95.88 101 ARG A O 1
ATOM 815 N N . LYS A 1 102 ? -12.679 1.041 -14.455 1.00 95.31 102 LYS A N 1
ATOM 816 C CA . LYS A 1 102 ? -11.588 0.326 -15.138 1.00 95.31 102 LYS A CA 1
ATOM 817 C C . LYS A 1 102 ? -12.061 -0.321 -16.438 1.00 95.31 102 LYS A C 1
ATOM 819 O O . LYS A 1 102 ? -11.291 -0.331 -17.389 1.00 95.31 102 LYS A O 1
ATOM 824 N N . LEU A 1 103 ? -13.280 -0.858 -16.459 1.00 95.25 103 LEU A N 1
ATOM 825 C CA . LEU A 1 103 ? -13.894 -1.419 -17.659 1.00 95.25 103 LEU A CA 1
ATOM 826 C C . LEU A 1 103 ? -14.083 -0.328 -18.720 1.00 95.25 103 LEU A C 1
ATOM 828 O O . LEU A 1 103 ? -13.595 -0.495 -19.828 1.00 95.25 103 LEU A O 1
ATOM 832 N N . ASP A 1 104 ? -14.651 0.819 -18.338 1.00 94.25 104 ASP A N 1
ATOM 833 C CA . ASP A 1 104 ? -14.846 1.955 -19.250 1.00 94.25 104 ASP A CA 1
ATOM 834 C C . ASP A 1 104 ? -13.506 2.422 -19.867 1.00 94.25 104 ASP A C 1
ATOM 836 O O . ASP A 1 104 ? -13.412 2.705 -21.057 1.00 94.25 104 ASP A O 1
ATOM 840 N N . ALA A 1 105 ? -12.422 2.433 -19.079 1.00 94.69 105 ALA A N 1
ATOM 841 C CA . ALA A 1 105 ? -11.089 2.765 -19.587 1.00 94.69 105 ALA A CA 1
ATOM 842 C C . ALA A 1 105 ? -10.516 1.707 -20.552 1.00 94.69 105 ALA A C 1
ATOM 844 O O . ALA A 1 105 ? -9.734 2.049 -21.438 1.00 94.69 105 ALA A O 1
ATOM 845 N N . LEU A 1 106 ? -10.853 0.423 -20.377 1.00 94.94 106 LEU A N 1
ATOM 846 C CA . LEU A 1 106 ? -10.467 -0.629 -21.322 1.00 94.94 106 LEU A CA 1
ATOM 847 C C . LEU A 1 106 ? -11.192 -0.463 -22.655 1.00 94.94 106 LEU A C 1
ATOM 849 O O . LEU A 1 106 ? -10.543 -0.604 -23.692 1.00 94.94 106 LEU A O 1
ATOM 853 N N . ASP A 1 107 ? -12.472 -0.092 -22.622 1.00 95.38 107 ASP A N 1
ATOM 854 C CA . ASP A 1 107 ? -13.238 0.205 -23.830 1.00 95.38 107 ASP A CA 1
ATOM 855 C C . ASP A 1 107 ? -12.558 1.339 -24.619 1.00 95.38 107 ASP A C 1
ATOM 857 O O . ASP A 1 107 ? -12.338 1.207 -25.823 1.00 95.38 107 ASP A O 1
ATOM 861 N N . ASP A 1 108 ? -12.115 2.419 -23.964 1.00 95.56 108 ASP A N 1
ATOM 862 C CA . ASP A 1 108 ? -11.371 3.506 -24.625 1.00 95.56 108 ASP A CA 1
ATOM 863 C C . ASP A 1 108 ? -10.071 3.023 -25.297 1.00 95.56 108 ASP A C 1
ATOM 865 O O . ASP A 1 108 ? -9.734 3.455 -26.407 1.00 95.56 108 ASP A O 1
ATOM 869 N N . TYR A 1 109 ? -9.328 2.115 -24.653 1.00 95.12 109 TYR A N 1
ATOM 870 C CA . TYR A 1 109 ? -8.123 1.531 -25.248 1.00 95.12 109 TYR A CA 1
ATOM 871 C C . TYR A 1 109 ? -8.445 0.638 -26.448 1.00 95.12 109 TYR A C 1
ATOM 873 O O . TYR A 1 109 ? -7.713 0.676 -27.437 1.00 95.12 109 TYR A O 1
ATOM 881 N N . GLU A 1 110 ? -9.532 -0.128 -26.399 1.00 96.50 110 GLU A N 1
ATOM 882 C CA . GLU A 1 110 ? -9.982 -0.955 -27.521 1.00 96.50 110 GLU A CA 1
ATOM 883 C C . GLU A 1 110 ? -10.341 -0.090 -28.740 1.00 96.50 110 GLU A C 1
ATOM 885 O O . GLU A 1 110 ? -9.879 -0.356 -29.853 1.00 96.50 110 GLU A O 1
ATOM 890 N N . HIS A 1 111 ? -11.036 1.033 -28.526 1.00 96.50 111 HIS A N 1
ATOM 891 C CA . HIS A 1 111 ? -11.309 2.009 -29.586 1.00 96.50 111 HIS A CA 1
ATOM 892 C C . HIS A 1 111 ? -10.020 2.605 -30.177 1.00 96.50 111 HIS A C 1
ATOM 894 O O . HIS A 1 111 ? -9.908 2.770 -31.396 1.00 96.50 111 HIS A O 1
ATOM 900 N N . GLN A 1 112 ? -9.021 2.916 -29.342 1.00 96.31 112 GLN A N 1
ATOM 901 C CA . GLN A 1 112 ? -7.726 3.415 -29.820 1.00 96.31 112 GLN A CA 1
ATOM 902 C C . GLN A 1 112 ? -6.958 2.369 -30.630 1.00 96.31 112 GLN A C 1
ATOM 904 O O . GLN A 1 112 ? -6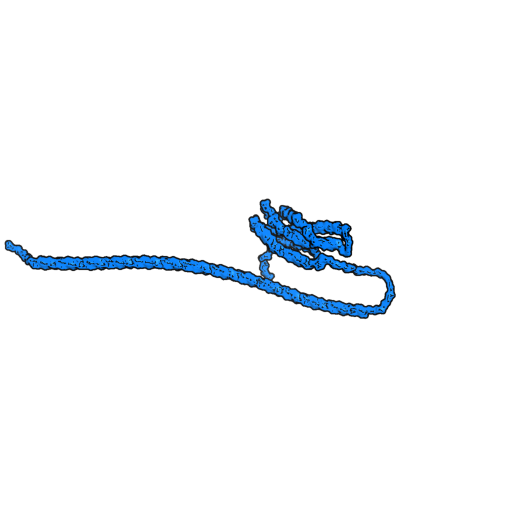.335 2.720 -31.635 1.00 96.31 112 GLN A O 1
ATOM 909 N N . ILE A 1 113 ? -6.999 1.101 -30.216 1.00 96.81 113 ILE A N 1
ATOM 910 C CA . ILE A 1 113 ? -6.373 -0.001 -30.950 1.00 96.81 113 ILE A CA 1
ATOM 911 C C . ILE A 1 113 ? -6.987 -0.097 -32.345 1.00 96.81 113 ILE A C 1
ATOM 913 O O . ILE A 1 113 ? -6.240 -0.053 -33.321 1.00 96.81 113 ILE A O 1
ATOM 917 N N . HIS A 1 114 ? -8.316 -0.106 -32.456 1.00 96.94 114 HIS A N 1
ATOM 918 C CA . HIS A 1 114 ? -8.981 -0.141 -33.759 1.00 96.94 114 HIS A CA 1
ATOM 919 C C . HIS A 1 114 ? -8.626 1.056 -34.646 1.00 96.94 114 HIS A C 1
ATOM 921 O O . HIS A 1 114 ? -8.319 0.887 -35.826 1.00 96.94 114 HIS A O 1
ATOM 927 N N . LEU A 1 115 ? -8.560 2.266 -34.084 1.00 97.31 115 LEU A N 1
ATOM 928 C CA . LEU A 1 115 ? -8.152 3.445 -34.850 1.00 97.31 115 LEU A CA 1
ATOM 929 C C . LEU A 1 115 ? -6.705 3.336 -35.369 1.00 97.31 115 LEU A C 1
ATOM 931 O O . LEU A 1 115 ? -6.398 3.752 -36.492 1.00 97.31 115 LEU A O 1
ATOM 935 N N . LEU A 1 116 ? -5.796 2.793 -34.557 1.00 96.81 116 LEU A N 1
ATOM 936 C CA . LEU A 1 116 ? -4.409 2.563 -34.956 1.00 96.81 116 LEU A CA 1
ATOM 937 C C . LEU A 1 116 ? -4.299 1.464 -36.015 1.00 96.81 116 LEU A C 1
ATOM 939 O O . LEU A 1 116 ? -3.519 1.618 -36.957 1.00 96.81 116 LEU A O 1
ATOM 943 N N . GLU A 1 117 ? -5.079 0.392 -35.899 1.00 97.44 117 GLU A N 1
ATOM 944 C CA . GLU A 1 117 ? -5.166 -0.669 -36.904 1.00 97.44 117 GLU A CA 1
ATOM 945 C C . GLU A 1 117 ? -5.621 -0.117 -38.258 1.00 97.44 117 GLU A C 1
ATOM 947 O O . GLU A 1 117 ? -4.942 -0.339 -39.265 1.00 97.44 117 GLU A O 1
ATOM 952 N N . ASP A 1 118 ? -6.680 0.696 -38.279 1.00 97.12 118 ASP A N 1
ATOM 953 C CA . ASP A 1 118 ? -7.161 1.375 -39.486 1.00 97.12 118 ASP A CA 1
ATOM 954 C C . ASP A 1 118 ? -6.087 2.290 -40.087 1.00 97.12 118 ASP A C 1
ATOM 956 O O . ASP A 1 118 ? -5.863 2.319 -41.305 1.00 97.12 118 ASP A O 1
ATOM 960 N N . LYS A 1 119 ? -5.356 3.020 -39.236 1.00 97.50 119 LYS A N 1
ATOM 961 C CA . LYS A 1 119 ? -4.270 3.891 -39.692 1.00 97.50 119 LYS A CA 1
ATOM 962 C C . LYS A 1 119 ? -3.113 3.095 -40.293 1.00 97.50 119 LYS A C 1
ATOM 964 O O . LYS A 1 119 ? -2.566 3.504 -41.321 1.00 97.50 119 LYS A O 1
ATOM 969 N N . ILE A 1 120 ? -2.740 1.975 -39.678 1.00 96.50 120 ILE A N 1
ATOM 970 C CA . ILE A 1 120 ? -1.711 1.062 -40.188 1.00 96.50 120 ILE A CA 1
ATOM 971 C C . ILE A 1 120 ? -2.157 0.469 -41.523 1.00 96.50 120 ILE A C 1
ATOM 973 O O . ILE A 1 120 ? -1.363 0.436 -42.465 1.00 96.50 120 ILE A O 1
ATOM 977 N N . TYR A 1 121 ? -3.416 0.044 -41.629 1.00 97.56 121 TYR A N 1
ATOM 978 C CA . TYR A 1 121 ? -3.985 -0.472 -42.868 1.00 97.56 121 TYR A CA 1
ATOM 979 C C . TYR A 1 121 ? -3.884 0.564 -43.996 1.00 97.56 121 TYR A C 1
ATOM 981 O O . TYR A 1 121 ? -3.336 0.271 -45.064 1.00 97.56 121 TYR A O 1
ATOM 989 N N . TYR A 1 122 ? -4.302 1.806 -43.732 1.00 97.38 122 TYR A N 1
ATOM 990 C CA . TYR A 1 122 ? -4.190 2.906 -44.688 1.00 97.38 122 TYR A CA 1
ATOM 991 C C . TYR A 1 122 ? -2.734 3.151 -45.119 1.00 97.38 122 TYR A C 1
ATOM 993 O O . TYR A 1 122 ? -2.434 3.142 -46.315 1.00 97.38 122 TYR A O 1
ATOM 1001 N N . LEU A 1 123 ? -1.807 3.303 -44.166 1.00 96.56 123 LEU A N 1
ATOM 1002 C CA . LEU A 1 123 ? -0.388 3.555 -44.454 1.00 96.56 123 LEU A CA 1
ATOM 1003 C C . LEU A 1 123 ? 0.265 2.405 -45.231 1.00 96.56 123 LEU A C 1
ATOM 1005 O O . LEU A 1 123 ? 1.089 2.641 -46.115 1.00 96.56 123 LEU A O 1
ATOM 1009 N N . ASN A 1 124 ? -0.108 1.160 -44.937 1.00 95.69 124 ASN A N 1
ATOM 1010 C CA . ASN A 1 124 ? 0.370 -0.000 -45.683 1.00 95.69 124 ASN A CA 1
ATOM 1011 C C . ASN A 1 124 ? -0.142 0.001 -47.126 1.00 95.69 124 ASN A C 1
ATOM 1013 O O . ASN A 1 124 ? 0.626 -0.314 -48.037 1.00 95.69 124 ASN A O 1
ATOM 1017 N N . SER A 1 125 ? -1.398 0.395 -47.352 1.00 95.12 125 SER A N 1
ATOM 1018 C CA . SER A 1 125 ? -1.946 0.527 -48.706 1.00 95.12 125 SER A CA 1
ATOM 1019 C C . SER A 1 125 ? -1.224 1.617 -49.514 1.00 95.12 125 SER A C 1
ATOM 1021 O O . SER A 1 125 ? -0.838 1.385 -50.660 1.00 95.12 125 SER A O 1
ATOM 1023 N N . GLU A 1 126 ? -0.934 2.765 -48.896 1.00 94.88 126 GLU A N 1
ATOM 1024 C CA . GLU A 1 126 ? -0.191 3.865 -49.519 1.00 94.88 126 GLU A CA 1
ATOM 1025 C C . GLU A 1 126 ? 1.254 3.454 -49.829 1.00 94.88 126 GLU A C 1
ATOM 1027 O O . GLU A 1 126 ? 1.752 3.655 -50.939 1.00 94.88 126 GLU A O 1
ATOM 1032 N N . LYS A 1 127 ? 1.915 2.781 -48.881 1.00 93.69 127 LYS A N 1
ATOM 1033 C CA . LYS A 1 127 ? 3.249 2.210 -49.082 1.00 93.69 127 LYS A CA 1
ATOM 1034 C C . LYS A 1 127 ? 3.274 1.239 -50.263 1.00 93.69 127 LYS A C 1
ATOM 1036 O O . LYS A 1 127 ? 4.198 1.315 -51.072 1.00 93.69 127 LYS A O 1
ATOM 1041 N N . ALA A 1 128 ? 2.281 0.359 -50.385 1.00 93.69 128 ALA A N 1
ATOM 1042 C CA . ALA A 1 128 ? 2.189 -0.584 -51.497 1.00 93.69 128 ALA A CA 1
ATOM 1043 C C . ALA A 1 128 ? 2.026 0.138 -52.846 1.00 93.69 128 ALA A C 1
ATOM 1045 O O . ALA A 1 128 ? 2.719 -0.192 -53.809 1.00 93.69 128 ALA A O 1
ATOM 1046 N N . GLN A 1 129 ? 1.188 1.178 -52.907 1.00 92.44 129 GLN A N 1
ATOM 1047 C CA . GLN A 1 129 ? 1.029 2.001 -54.111 1.00 92.44 129 GLN A CA 1
ATOM 1048 C C . GLN A 1 129 ? 2.328 2.726 -54.495 1.00 92.44 129 GLN A C 1
ATOM 1050 O O . GLN A 1 129 ? 2.703 2.759 -55.668 1.00 92.44 129 GLN A O 1
ATOM 1055 N N . LEU A 1 130 ? 3.050 3.289 -53.522 1.00 92.25 130 LEU A N 1
ATOM 1056 C CA . LEU A 1 130 ? 4.337 3.945 -53.766 1.00 92.25 130 LEU A CA 1
ATOM 1057 C C . LEU A 1 130 ? 5.410 2.953 -54.236 1.00 92.25 130 LEU A C 1
ATOM 1059 O O . LEU A 1 130 ? 6.192 3.272 -55.134 1.00 92.25 130 LEU A O 1
ATOM 1063 N N . GLN A 1 131 ? 5.432 1.745 -53.672 1.00 89.44 131 GLN A N 1
ATOM 1064 C CA . GLN A 1 131 ? 6.336 0.678 -54.100 1.00 89.44 131 GLN A CA 1
ATOM 1065 C C . GLN A 1 131 ? 6.040 0.204 -55.530 1.00 89.44 131 GLN A C 1
ATOM 1067 O O . GLN A 1 131 ? 6.978 0.048 -56.309 1.00 89.44 131 GLN A O 1
ATOM 1072 N N . ASP A 1 132 ? 4.769 0.051 -55.912 1.00 87.19 132 ASP A N 1
ATOM 1073 C CA . ASP A 1 132 ? 4.373 -0.292 -57.287 1.00 87.19 132 ASP A CA 1
ATOM 1074 C C . ASP A 1 132 ? 4.774 0.812 -58.286 1.00 87.19 132 ASP A C 1
ATOM 1076 O O . ASP A 1 132 ? 5.345 0.539 -59.344 1.00 87.19 132 ASP A O 1
ATOM 1080 N N . ARG A 1 133 ? 4.606 2.090 -57.917 1.00 85.75 133 ARG A N 1
ATOM 1081 C CA . ARG A 1 133 ? 5.085 3.223 -58.733 1.00 85.75 133 ARG A CA 1
ATOM 1082 C C . ARG A 1 133 ? 6.601 3.210 -58.931 1.00 85.75 133 ARG A C 1
ATOM 1084 O O . ARG A 1 133 ? 7.068 3.522 -60.025 1.00 85.75 133 ARG A O 1
ATOM 1091 N N . LEU A 1 134 ? 7.362 2.848 -57.898 1.00 79.38 134 LEU A N 1
ATOM 1092 C CA . LEU A 1 134 ? 8.819 2.723 -57.974 1.00 79.38 134 LEU A CA 1
ATOM 1093 C C . LEU A 1 134 ? 9.255 1.506 -58.806 1.00 79.38 134 LEU A C 1
ATOM 1095 O O . LEU A 1 134 ? 10.279 1.558 -59.484 1.00 79.38 134 LEU A O 1
ATOM 1099 N N . ALA A 1 135 ? 8.487 0.416 -58.771 1.00 75.81 135 ALA A N 1
ATOM 1100 C CA . ALA A 1 135 ? 8.741 -0.764 -59.591 1.00 75.81 135 ALA A CA 1
ATOM 1101 C C . ALA A 1 135 ? 8.497 -0.482 -61.083 1.00 75.81 135 ALA A C 1
ATOM 1103 O O . ALA A 1 135 ? 9.286 -0.909 -61.924 1.00 75.81 135 ALA A O 1
ATOM 1104 N N . ARG A 1 136 ? 7.462 0.302 -61.416 1.00 71.00 136 ARG A N 1
ATOM 1105 C CA . ARG A 1 136 ? 7.140 0.693 -62.800 1.00 71.00 136 ARG A CA 1
ATOM 1106 C C . ARG A 1 136 ? 8.087 1.739 -63.398 1.00 71.00 136 ARG A C 1
ATOM 1108 O O . ARG A 1 136 ? 8.161 1.840 -64.617 1.00 71.00 136 ARG A O 1
ATOM 1115 N N . SER A 1 137 ? 8.813 2.509 -62.582 1.00 61.69 137 SER A N 1
ATOM 1116 C CA . SER A 1 137 ? 9.764 3.531 -63.056 1.00 61.69 137 SER A CA 1
ATOM 1117 C C . SER A 1 137 ? 11.185 3.011 -63.316 1.00 61.69 137 SER A C 1
ATOM 1119 O O . SER A 1 137 ? 12.053 3.784 -63.724 1.00 61.69 137 SER A O 1
ATOM 1121 N N . ARG A 1 138 ? 11.449 1.711 -63.126 1.00 50.62 138 ARG A N 1
ATOM 1122 C CA . ARG A 1 138 ? 12.743 1.091 -63.453 1.00 50.62 138 ARG A CA 1
ATOM 1123 C C . ARG A 1 138 ? 12.747 0.516 -64.870 1.00 50.62 138 ARG A C 1
ATOM 1125 O O . ARG A 1 138 ? 12.429 -0.650 -65.081 1.00 50.62 138 ARG A O 1
ATOM 1132 N N . SER A 1 139 ? 13.177 1.325 -65.833 1.00 44.72 139 SER A N 1
ATOM 1133 C CA . SER A 1 139 ? 13.622 0.851 -67.151 1.00 44.72 139 SER A CA 1
ATOM 1134 C C . SER A 1 139 ? 14.965 0.104 -67.030 1.00 44.72 139 SER A C 1
ATOM 1136 O O . SER A 1 139 ? 15.829 0.556 -66.272 1.00 44.72 139 SER A O 1
ATOM 1138 N N . PRO A 1 140 ? 15.200 -0.997 -67.771 1.00 54.53 140 PRO A N 1
ATOM 1139 C CA . PRO A 1 140 ? 16.477 -1.700 -67.761 1.00 54.53 140 PRO A CA 1
ATOM 1140 C C . PRO A 1 140 ? 17.421 -1.105 -68.816 1.00 54.53 140 PRO A C 1
ATOM 1142 O O . PRO A 1 140 ? 17.182 -1.255 -70.009 1.00 54.53 140 PRO A O 1
ATOM 1145 N N . SER A 1 141 ? 18.508 -0.463 -68.384 1.00 35.97 141 SER A N 1
ATOM 1146 C CA . SER A 1 141 ? 19.674 -0.184 -69.238 1.00 35.97 141 SER A CA 1
ATOM 1147 C C . SER A 1 141 ? 20.981 -0.261 -68.435 1.00 35.97 141 SER A C 1
ATOM 1149 O O . SER A 1 141 ? 20.951 -0.047 -67.219 1.00 35.97 141 SER A O 1
ATOM 1151 N N . PRO A 1 142 ? 22.119 -0.613 -69.072 1.00 50.47 142 PRO A N 1
ATOM 1152 C CA . PRO A 1 142 ? 23.304 -1.130 -68.394 1.00 50.47 142 PRO A CA 1
ATOM 1153 C C . PRO A 1 142 ? 24.324 -0.048 -67.979 1.00 50.47 142 PRO A C 1
ATOM 1155 O O . PRO A 1 142 ? 24.454 0.992 -68.615 1.00 50.47 142 PRO A O 1
ATOM 1158 N N . LEU A 1 143 ? 25.031 -0.372 -66.889 1.00 47.41 143 LEU A N 1
ATOM 1159 C CA . LEU A 1 143 ? 26.179 0.253 -66.184 1.00 47.41 143 LEU A CA 1
ATOM 1160 C C . LEU A 1 143 ? 27.288 0.838 -67.110 1.00 47.41 143 LEU A C 1
ATOM 1162 O O . LEU A 1 143 ? 27.375 0.340 -68.232 1.00 47.41 143 LEU A O 1
ATOM 1166 N N . PRO A 1 144 ? 28.211 1.760 -66.680 1.00 50.38 144 PRO A N 1
ATOM 1167 C CA . PRO A 1 144 ? 28.974 1.660 -65.414 1.00 50.38 144 PRO A CA 1
ATOM 1168 C C . PRO A 1 144 ? 29.554 2.939 -64.724 1.00 50.38 144 PRO A C 1
ATOM 1170 O O . PRO A 1 144 ? 29.748 3.990 -65.316 1.00 50.38 144 PRO A O 1
ATOM 1173 N N . GLN A 1 145 ? 29.973 2.713 -63.467 1.00 39.81 145 GLN A N 1
ATOM 1174 C CA . GLN A 1 145 ? 31.128 3.286 -62.741 1.00 39.81 145 GLN A CA 1
ATOM 1175 C C . GLN A 1 145 ? 31.132 4.717 -62.138 1.00 39.81 145 GLN A C 1
ATOM 1177 O O . GLN A 1 145 ? 31.104 5.730 -62.819 1.00 39.81 145 GLN A O 1
ATOM 1182 N N . LEU A 1 146 ? 31.436 4.688 -60.827 1.00 36.25 146 LEU A N 1
ATOM 1183 C CA . LEU A 1 146 ? 32.285 5.579 -60.016 1.00 36.25 146 LEU A CA 1
ATOM 1184 C C . LEU A 1 146 ? 31.676 6.799 -59.290 1.00 36.25 146 LEU A C 1
ATOM 1186 O O . LEU A 1 146 ? 31.239 7.780 -59.873 1.00 36.25 146 LEU A O 1
ATOM 1190 N N . ASN A 1 147 ? 31.895 6.725 -57.970 1.00 33.19 147 ASN A N 1
ATOM 1191 C CA . ASN A 1 147 ? 32.181 7.781 -56.996 1.00 33.19 147 ASN A CA 1
ATOM 1192 C C . ASN A 1 147 ? 31.058 8.315 -56.094 1.00 33.19 147 ASN A C 1
ATOM 1194 O O . ASN A 1 147 ? 30.190 9.084 -56.482 1.00 33.19 147 ASN A O 1
ATOM 1198 N N . SER A 1 148 ? 31.257 7.984 -54.812 1.00 39.31 148 SER A N 1
ATOM 1199 C CA . SER A 1 148 ? 31.054 8.836 -53.642 1.00 39.31 148 SER A CA 1
ATOM 1200 C C . SER A 1 148 ? 29.642 9.369 -53.416 1.00 39.31 148 SER A C 1
ATOM 1202 O O . SER A 1 148 ? 29.308 10.506 -53.732 1.00 39.31 148 SER A O 1
ATOM 1204 N N . SER A 1 149 ? 28.837 8.569 -52.729 1.00 33.69 149 SER A N 1
ATOM 1205 C CA . SER A 1 149 ? 27.879 9.114 -51.773 1.00 33.69 149 SER A CA 1
ATOM 1206 C C . SER A 1 149 ? 27.779 8.169 -50.582 1.00 33.69 149 SER A C 1
ATOM 1208 O O . SER A 1 149 ? 27.587 6.963 -50.713 1.00 33.69 149 SER A O 1
ATOM 1210 N N . SER A 1 150 ? 28.024 8.756 -49.417 1.00 40.34 150 SER A N 1
ATOM 1211 C CA . SER A 1 150 ? 27.796 8.240 -48.074 1.00 40.34 150 SER A CA 1
ATOM 1212 C C . SER A 1 150 ? 26.643 7.239 -47.997 1.00 40.34 150 SER A C 1
ATOM 1214 O O . SER A 1 150 ? 25.475 7.608 -48.132 1.00 40.34 150 SER A O 1
ATOM 1216 N N . SER A 1 151 ? 26.977 5.981 -47.721 1.00 38.09 151 SER A N 1
ATOM 1217 C CA . SER A 1 151 ? 26.013 4.968 -47.310 1.00 38.09 151 SER A CA 1
ATOM 1218 C C . SER A 1 151 ? 25.212 5.492 -46.109 1.00 38.09 151 SER A C 1
ATOM 1220 O O . SER A 1 151 ? 25.828 5.997 -45.164 1.00 38.09 151 SER A O 1
ATOM 1222 N N . PRO A 1 152 ? 23.874 5.357 -46.085 1.00 45.03 152 PRO A N 1
ATOM 1223 C CA . PRO A 1 152 ? 23.112 5.575 -44.868 1.00 45.03 152 PRO A CA 1
ATOM 1224 C C . PRO A 1 152 ? 23.672 4.633 -43.808 1.00 45.03 152 PRO A C 1
ATOM 1226 O O . PRO A 1 152 ? 23.910 3.453 -44.084 1.00 45.03 152 PRO A O 1
ATOM 1229 N N . LEU A 1 153 ? 23.937 5.191 -42.631 1.00 47.28 153 LEU A N 1
ATOM 1230 C CA . LEU A 1 153 ? 24.412 4.494 -41.446 1.00 47.28 153 LEU A CA 1
ATOM 1231 C C . LEU A 1 153 ? 23.751 3.118 -41.347 1.00 47.28 153 LEU A C 1
ATOM 1233 O O . LEU A 1 153 ? 22.533 2.994 -41.224 1.00 47.28 153 LEU A O 1
ATOM 1237 N N . ARG A 1 154 ? 24.598 2.094 -41.458 1.00 46.00 154 ARG A N 1
ATOM 1238 C CA . ARG A 1 154 ? 24.310 0.689 -41.190 1.00 46.00 154 ARG A CA 1
ATOM 1239 C C . ARG A 1 154 ? 23.389 0.623 -39.972 1.00 46.00 154 ARG A C 1
ATOM 1241 O O . ARG A 1 154 ? 23.799 1.047 -38.897 1.00 46.00 154 ARG A O 1
ATOM 1248 N N . SER A 1 155 ? 22.161 0.139 -40.151 1.00 43.50 155 SER A N 1
ATOM 1249 C CA . SER A 1 155 ? 21.220 -0.095 -39.057 1.00 43.50 155 SER A CA 1
ATOM 1250 C C . SER A 1 155 ? 21.915 -0.963 -38.008 1.00 43.50 155 SER A C 1
ATOM 1252 O O . SER A 1 155 ? 22.135 -2.156 -38.237 1.00 43.50 155 SER A O 1
ATOM 1254 N N . VAL A 1 156 ? 22.348 -0.355 -36.905 1.00 57.56 156 VAL A N 1
ATOM 1255 C CA . VAL A 1 156 ? 22.905 -1.087 -35.769 1.00 57.56 156 VAL A CA 1
ATOM 1256 C C . VAL A 1 156 ? 21.743 -1.890 -35.206 1.00 57.56 156 VAL A C 1
ATOM 1258 O O . VAL A 1 156 ? 20.733 -1.313 -34.808 1.00 57.56 156 VAL A O 1
ATOM 1261 N N . SER A 1 157 ? 21.834 -3.218 -35.268 1.00 64.69 157 SER A N 1
ATOM 1262 C CA . SER A 1 157 ? 20.813 -4.084 -34.686 1.00 64.69 157 SER A CA 1
ATOM 1263 C C . SER A 1 157 ? 20.621 -3.701 -33.214 1.00 64.69 157 SER A C 1
ATOM 1265 O O . SER A 1 157 ? 21.632 -3.576 -32.515 1.00 64.69 157 SER A O 1
ATOM 1267 N N . PRO A 1 158 ? 19.375 -3.516 -32.738 1.00 69.44 158 PRO A N 1
ATOM 1268 C CA . PRO A 1 158 ? 19.122 -3.102 -31.364 1.00 69.44 158 PRO A CA 1
ATOM 1269 C C . PRO A 1 158 ? 19.798 -4.040 -30.361 1.00 69.44 158 PRO A C 1
ATOM 1271 O O . PRO A 1 158 ? 19.803 -5.262 -30.551 1.00 69.44 158 PRO A O 1
ATOM 1274 N N . SER A 1 159 ? 20.367 -3.483 -29.290 1.00 77.12 159 SER A N 1
ATOM 1275 C CA . SER A 1 159 ? 20.947 -4.285 -28.208 1.00 77.12 159 SER A CA 1
ATOM 1276 C C . SER A 1 159 ? 19.855 -5.075 -27.475 1.00 77.12 159 SER A C 1
ATOM 1278 O O . SER A 1 159 ? 18.661 -4.760 -27.543 1.00 77.12 159 SER A O 1
ATOM 1280 N N . ARG A 1 160 ? 20.232 -6.133 -26.746 1.00 77.06 160 ARG A N 1
ATOM 1281 C CA . ARG A 1 160 ? 19.249 -6.938 -25.999 1.00 77.06 160 ARG A CA 1
ATOM 1282 C C . ARG A 1 160 ? 18.544 -6.094 -24.929 1.00 77.06 160 ARG A C 1
ATOM 1284 O O . ARG A 1 160 ? 17.344 -6.279 -24.701 1.00 77.06 160 ARG A O 1
ATOM 1291 N N . ALA A 1 161 ? 19.262 -5.160 -24.304 1.00 77.81 161 ALA A N 1
ATOM 1292 C CA . ALA A 1 161 ? 18.700 -4.160 -23.403 1.00 77.81 161 ALA A CA 1
ATOM 1293 C C . ALA A 1 161 ? 17.565 -3.363 -24.060 1.00 77.81 161 ALA A C 1
ATOM 1295 O O . ALA A 1 161 ? 16.500 -3.243 -23.454 1.00 77.81 161 ALA A O 1
ATOM 1296 N N . GLN A 1 162 ? 17.759 -2.896 -25.299 1.00 80.50 162 GLN A N 1
ATOM 1297 C CA . GLN A 1 162 ? 16.763 -2.119 -26.047 1.00 80.50 162 GLN A CA 1
ATOM 1298 C C . GLN A 1 162 ? 15.525 -2.952 -26.395 1.00 80.50 162 GLN A C 1
ATOM 1300 O O . GLN A 1 162 ? 14.403 -2.501 -26.186 1.00 80.50 162 GLN A O 1
ATOM 1305 N N . LEU A 1 163 ? 15.703 -4.202 -26.838 1.00 82.44 163 LEU A N 1
ATOM 1306 C CA . LEU A 1 163 ? 14.577 -5.091 -27.172 1.00 82.44 163 LEU A CA 1
ATOM 1307 C C . LEU A 1 163 ? 13.694 -5.433 -25.963 1.00 82.44 163 LEU A C 1
ATOM 1309 O O . LEU A 1 163 ? 12.511 -5.721 -26.115 1.00 82.44 163 LEU A O 1
ATOM 1313 N N . THR A 1 164 ? 14.262 -5.421 -24.757 1.00 86.69 164 THR A N 1
ATOM 1314 C CA . THR A 1 164 ? 13.543 -5.750 -23.514 1.00 86.69 164 THR A CA 1
ATOM 1315 C C . THR A 1 164 ? 13.153 -4.518 -22.697 1.00 86.69 164 THR A C 1
ATOM 1317 O O . THR A 1 164 ? 12.634 -4.661 -21.588 1.00 86.69 164 THR A O 1
ATOM 1320 N N . GLN A 1 165 ? 13.381 -3.317 -23.234 1.00 87.38 165 GLN A N 1
ATOM 1321 C CA . GLN A 1 165 ? 13.290 -2.051 -22.512 1.00 87.38 165 GLN A CA 1
ATOM 1322 C C . GLN A 1 165 ? 11.884 -1.784 -21.963 1.00 87.38 165 GLN A C 1
ATOM 1324 O O . GLN A 1 165 ? 11.732 -1.629 -20.753 1.00 87.38 165 GLN A O 1
ATOM 1329 N N . SER A 1 166 ? 10.845 -1.828 -22.804 1.00 87.44 166 SER A N 1
ATOM 1330 C CA . SER A 1 166 ? 9.462 -1.540 -22.386 1.00 87.44 166 SER A CA 1
ATOM 1331 C C . SER A 1 166 ? 8.946 -2.526 -21.330 1.00 87.44 166 SER A C 1
ATOM 1333 O O . SER A 1 166 ? 8.359 -2.126 -20.328 1.00 87.44 166 SER A O 1
ATOM 1335 N N . SER A 1 167 ? 9.229 -3.824 -21.498 1.00 91.88 167 SER A N 1
ATOM 1336 C CA . SER A 1 167 ? 8.849 -4.855 -20.520 1.00 91.88 167 SER A CA 1
ATOM 1337 C C . SER A 1 167 ? 9.598 -4.694 -19.191 1.00 91.88 167 SER A C 1
ATOM 1339 O O . SER A 1 167 ? 9.013 -4.845 -18.117 1.00 91.88 167 SER A O 1
ATOM 1341 N N . ARG A 1 168 ? 10.896 -4.359 -19.232 1.00 92.56 168 ARG A N 1
ATOM 1342 C CA . ARG A 1 168 ? 11.687 -4.067 -18.027 1.00 92.56 168 ARG A CA 1
ATOM 1343 C C . ARG A 1 168 ? 11.170 -2.830 -17.305 1.00 92.56 168 ARG A C 1
ATOM 1345 O O . ARG A 1 168 ? 11.027 -2.886 -16.089 1.00 92.56 168 ARG A O 1
ATOM 1352 N N . GLN A 1 169 ? 10.857 -1.768 -18.041 1.00 93.00 169 GLN A N 1
ATOM 1353 C CA . GLN A 1 169 ? 10.291 -0.543 -17.490 1.00 93.00 169 GLN A CA 1
ATOM 1354 C C . GLN A 1 169 ? 8.975 -0.825 -16.759 1.00 93.00 169 GLN A C 1
ATOM 1356 O O . GLN A 1 169 ? 8.874 -0.518 -15.575 1.00 93.00 169 GLN A O 1
ATOM 1361 N N . ALA A 1 170 ? 8.016 -1.493 -17.410 1.00 91.94 170 ALA A N 1
ATOM 1362 C CA . ALA A 1 170 ? 6.733 -1.837 -16.795 1.00 91.94 170 ALA A CA 1
ATOM 1363 C C . ALA A 1 170 ? 6.901 -2.681 -15.518 1.00 91.94 170 ALA A C 1
ATOM 1365 O O . ALA A 1 170 ? 6.306 -2.375 -14.486 1.00 91.94 170 ALA A O 1
ATOM 1366 N N . ARG A 1 171 ? 7.774 -3.700 -15.545 1.00 94.06 171 ARG A N 1
ATOM 1367 C CA . ARG A 1 171 ? 8.044 -4.539 -14.363 1.00 94.06 171 ARG A CA 1
ATOM 1368 C C . ARG A 1 171 ? 8.709 -3.778 -13.222 1.00 94.06 171 ARG A C 1
ATOM 1370 O O . ARG A 1 171 ? 8.371 -4.021 -12.071 1.00 94.06 171 ARG A O 1
ATOM 1377 N N . LEU A 1 172 ? 9.661 -2.892 -13.515 1.00 94.81 172 LEU A N 1
ATOM 1378 C CA . LEU A 1 172 ? 10.339 -2.104 -12.482 1.00 94.81 172 LEU A CA 1
ATOM 1379 C C . LEU A 1 172 ? 9.393 -1.088 -11.841 1.00 94.81 172 LEU A C 1
ATOM 1381 O O . LEU A 1 172 ? 9.434 -0.925 -10.626 1.00 94.81 172 LEU A O 1
ATOM 1385 N N . VAL A 1 173 ? 8.512 -0.466 -12.629 1.00 94.06 173 VAL A N 1
ATOM 1386 C CA . VAL A 1 173 ? 7.467 0.430 -12.115 1.00 94.06 173 VAL A CA 1
ATOM 1387 C C . VAL A 1 173 ? 6.473 -0.337 -11.238 1.00 94.06 173 VAL A C 1
ATOM 1389 O O . VAL A 1 173 ? 6.228 0.095 -10.116 1.00 94.06 173 VAL A O 1
ATOM 1392 N N . SER A 1 174 ? 5.973 -1.498 -11.686 1.00 94.25 174 SER A N 1
ATOM 1393 C CA . SER A 1 174 ? 5.091 -2.357 -10.870 1.00 94.25 174 SER A CA 1
ATOM 1394 C C . SER A 1 174 ? 5.765 -2.758 -9.561 1.00 94.25 174 SER A C 1
ATOM 1396 O O . SER A 1 174 ? 5.215 -2.544 -8.486 1.00 94.25 174 SER A O 1
ATOM 1398 N N . ARG A 1 175 ? 7.013 -3.239 -9.638 1.00 94.75 175 ARG A N 1
ATOM 1399 C CA . ARG A 1 175 ? 7.790 -3.655 -8.467 1.00 94.75 175 ARG A CA 1
ATOM 1400 C C . ARG A 1 175 ? 8.016 -2.512 -7.483 1.00 94.75 175 ARG A C 1
ATOM 1402 O O . ARG A 1 175 ? 7.930 -2.735 -6.283 1.00 94.75 175 ARG A O 1
ATOM 1409 N N . PHE A 1 176 ? 8.320 -1.307 -7.967 1.00 95.06 176 PHE A N 1
ATOM 1410 C CA . PHE A 1 176 ? 8.438 -0.140 -7.095 1.00 95.06 176 PHE A CA 1
ATOM 1411 C C . PHE A 1 176 ? 7.099 0.211 -6.445 1.00 95.06 176 PHE A C 1
ATOM 1413 O O . PHE A 1 176 ? 7.068 0.494 -5.255 1.00 95.06 176 PHE A O 1
ATOM 1420 N N . SER A 1 177 ? 6.001 0.163 -7.202 1.00 93.56 177 SER A N 1
ATOM 1421 C CA . SER A 1 177 ? 4.665 0.477 -6.693 1.00 93.56 177 SER A CA 1
ATOM 1422 C C . SER A 1 177 ? 4.219 -0.512 -5.607 1.00 93.56 177 SER A C 1
ATOM 1424 O O . SER A 1 177 ? 3.756 -0.090 -4.552 1.00 93.56 177 SER A O 1
ATOM 1426 N N . GLU A 1 178 ? 4.447 -1.812 -5.812 1.00 94.38 178 GLU A N 1
ATOM 1427 C CA . GLU A 1 178 ? 4.176 -2.874 -4.830 1.00 94.38 178 GLU A CA 1
ATOM 1428 C C . GLU A 1 178 ? 5.045 -2.728 -3.574 1.00 94.38 178 GLU A C 1
ATOM 1430 O O . GLU A 1 178 ? 4.530 -2.722 -2.455 1.00 94.38 178 GLU A O 1
ATOM 1435 N N . LEU A 1 179 ? 6.357 -2.538 -3.753 1.00 94.06 179 LEU A N 1
ATOM 1436 C CA . LEU A 1 179 ? 7.302 -2.290 -2.662 1.00 94.06 179 LEU A CA 1
ATOM 1437 C C . LEU A 1 179 ? 6.877 -1.068 -1.847 1.00 94.06 179 LEU A C 1
ATOM 1439 O O . LEU A 1 179 ? 6.772 -1.143 -0.628 1.00 94.06 179 LEU A O 1
ATOM 1443 N N . TYR A 1 180 ? 6.590 0.052 -2.511 1.00 91.50 180 TYR A N 1
ATOM 1444 C CA . TYR A 1 180 ? 6.201 1.292 -1.847 1.00 91.50 180 TYR A CA 1
ATOM 1445 C C . TYR A 1 180 ? 4.802 1.212 -1.218 1.00 91.50 180 TYR A C 1
ATOM 1447 O O . TYR A 1 180 ? 4.507 1.964 -0.296 1.00 91.50 180 TYR A O 1
ATOM 1455 N N . ALA A 1 181 ? 3.929 0.303 -1.654 1.00 90.50 181 ALA A N 1
ATOM 1456 C CA . ALA A 1 181 ? 2.663 0.051 -0.970 1.00 90.50 181 ALA A CA 1
ATOM 1457 C C . ALA A 1 181 ? 2.872 -0.709 0.353 1.00 90.50 181 ALA A C 1
ATOM 1459 O O . ALA A 1 181 ? 2.265 -0.348 1.363 1.00 90.50 181 ALA A O 1
ATOM 1460 N N . VAL A 1 182 ? 3.748 -1.720 0.359 1.00 92.75 182 VAL A N 1
ATOM 1461 C CA . VAL A 1 182 ? 3.960 -2.628 1.501 1.00 92.75 182 VAL A CA 1
ATOM 1462 C C . VAL A 1 182 ? 5.002 -2.086 2.483 1.00 92.75 182 VAL A C 1
ATOM 1464 O O . VAL A 1 182 ? 4.672 -1.763 3.625 1.00 92.75 182 VAL A O 1
ATOM 1467 N N . GLU A 1 183 ? 6.244 -1.907 2.034 1.00 92.62 183 GLU A N 1
ATOM 1468 C CA . GLU A 1 183 ? 7.392 -1.537 2.878 1.00 92.62 183 GLU A CA 1
ATOM 1469 C C . GLU A 1 183 ? 7.216 -0.151 3.510 1.00 92.62 183 GLU A C 1
ATOM 1471 O O . GLU A 1 183 ? 7.668 0.109 4.624 1.00 92.62 183 GLU A O 1
ATOM 1476 N N . ARG A 1 184 ? 6.512 0.760 2.825 1.00 93.19 184 ARG A N 1
ATOM 1477 C CA . ARG A 1 184 ? 6.172 2.088 3.359 1.00 93.19 184 ARG A CA 1
ATOM 1478 C C . ARG A 1 184 ? 5.247 1.989 4.568 1.00 93.19 184 ARG A C 1
ATOM 1480 O O . ARG A 1 184 ? 5.436 2.728 5.532 1.00 93.19 184 ARG A O 1
ATOM 1487 N N . LEU A 1 185 ? 4.232 1.122 4.512 1.00 93.50 185 LEU A N 1
ATOM 1488 C CA . LEU A 1 185 ? 3.290 0.924 5.617 1.00 93.50 185 LEU A CA 1
ATOM 1489 C C . LEU A 1 185 ? 3.973 0.237 6.798 1.00 93.50 185 LEU A C 1
ATOM 1491 O O . LEU A 1 185 ? 3.765 0.650 7.940 1.00 93.50 185 LEU A O 1
ATOM 1495 N N . GLU A 1 186 ? 4.832 -0.747 6.532 1.00 94.94 186 GLU A N 1
ATOM 1496 C CA . GLU A 1 186 ? 5.631 -1.399 7.567 1.00 94.94 186 GLU A CA 1
ATOM 1497 C C . GLU A 1 186 ? 6.580 -0.401 8.245 1.00 94.94 186 GLU A C 1
ATOM 1499 O O . GLU A 1 186 ? 6.522 -0.236 9.467 1.00 94.94 186 GLU A O 1
ATOM 1504 N N . ALA A 1 187 ? 7.350 0.369 7.469 1.00 93.81 187 ALA A N 1
ATOM 1505 C CA . ALA A 1 187 ? 8.205 1.436 7.987 1.00 93.81 187 ALA A CA 1
ATOM 1506 C C . ALA A 1 187 ? 7.409 2.477 8.792 1.00 93.81 187 ALA A C 1
ATOM 1508 O O . ALA A 1 187 ? 7.832 2.886 9.875 1.00 93.81 187 ALA A O 1
ATOM 1509 N N . GLN A 1 188 ? 6.222 2.868 8.313 1.00 94.25 188 GLN A N 1
ATOM 1510 C CA . GLN A 1 188 ? 5.327 3.776 9.030 1.00 94.25 188 GLN A CA 1
ATOM 1511 C C . GLN A 1 188 ? 4.887 3.181 10.373 1.00 94.25 188 GLN A C 1
ATOM 1513 O O . GLN A 1 188 ? 4.880 3.893 11.377 1.00 94.25 188 GLN A O 1
ATOM 1518 N N . SER A 1 189 ? 4.543 1.891 10.415 1.00 93.88 189 SER A N 1
ATOM 1519 C CA . SER A 1 189 ? 4.130 1.206 11.645 1.00 93.88 189 SER A CA 1
ATOM 1520 C C . SER A 1 189 ? 5.257 1.145 12.682 1.00 93.88 189 SER A C 1
ATOM 1522 O O . SER A 1 189 ? 5.013 1.400 13.861 1.00 93.88 189 SER A O 1
ATOM 1524 N N . ILE A 1 190 ? 6.497 0.896 12.243 1.00 93.56 190 ILE A N 1
ATOM 1525 C CA . ILE A 1 190 ? 7.682 0.848 13.105 1.00 93.56 190 ILE A CA 1
ATOM 1526 C C . ILE A 1 190 ? 7.981 2.244 13.658 1.00 93.56 190 ILE A C 1
ATOM 1528 O O . ILE A 1 190 ? 8.110 2.413 14.870 1.00 93.56 190 ILE A O 1
ATOM 1532 N N . LEU A 1 191 ? 8.019 3.261 12.793 1.00 92.00 191 LEU A N 1
ATOM 1533 C CA . LEU A 1 191 ? 8.323 4.642 13.179 1.00 92.00 191 LEU A CA 1
ATOM 1534 C C . LEU A 1 191 ? 7.254 5.251 14.097 1.00 92.00 191 LEU A C 1
ATOM 1536 O O . LEU A 1 191 ? 7.596 5.989 15.019 1.00 92.00 191 LEU A O 1
ATOM 1540 N N . ARG A 1 192 ? 5.971 4.905 13.917 1.00 92.38 192 ARG A N 1
ATOM 1541 C CA . ARG A 1 192 ? 4.859 5.363 14.777 1.00 92.38 192 ARG A CA 1
ATOM 1542 C C . ARG A 1 192 ? 4.973 4.919 16.238 1.00 92.38 192 ARG A C 1
ATOM 1544 O O . ARG A 1 192 ? 4.311 5.503 17.089 1.00 92.38 192 ARG A O 1
ATOM 1551 N N . ARG A 1 193 ? 5.809 3.920 16.545 1.00 91.38 193 ARG A N 1
ATOM 1552 C CA . ARG A 1 193 ? 6.104 3.511 17.931 1.00 91.38 193 ARG A CA 1
ATOM 1553 C C . ARG A 1 193 ? 6.995 4.519 18.662 1.00 91.38 193 ARG A C 1
ATOM 1555 O O . ARG A 1 193 ? 6.996 4.530 19.887 1.00 91.38 193 ARG A O 1
ATOM 1562 N N . TYR A 1 194 ? 7.719 5.354 17.915 1.00 88.94 194 TYR A N 1
ATOM 1563 C CA . TYR A 1 194 ? 8.697 6.313 18.438 1.00 88.94 194 TYR A CA 1
ATOM 1564 C C . TYR A 1 194 ? 8.328 7.769 18.123 1.00 88.94 194 TYR A C 1
ATOM 1566 O O . TYR A 1 194 ? 8.677 8.671 18.878 1.00 88.94 194 TYR A O 1
ATOM 1574 N N . ILE A 1 195 ? 7.604 8.009 17.026 1.00 88.75 195 ILE A N 1
ATOM 1575 C CA . ILE A 1 195 ? 7.192 9.339 16.570 1.00 88.75 195 ILE A CA 1
ATOM 1576 C C . ILE A 1 195 ? 5.667 9.442 16.567 1.00 88.75 195 ILE A C 1
ATOM 1578 O O . ILE A 1 195 ? 4.968 8.707 15.869 1.00 88.75 195 ILE A O 1
ATOM 1582 N N . THR A 1 196 ? 5.146 10.425 17.297 1.00 86.44 196 THR A N 1
ATOM 1583 C CA . THR A 1 196 ? 3.707 10.706 17.389 1.00 86.44 196 THR A CA 1
ATOM 1584 C C . THR A 1 196 ? 3.170 11.428 16.151 1.00 86.44 196 THR A C 1
ATOM 1586 O O . THR A 1 196 ? 2.077 11.115 15.677 1.00 86.44 196 THR A O 1
ATOM 1589 N N . HIS A 1 197 ? 3.940 12.365 15.596 1.00 89.44 197 HIS A N 1
ATOM 1590 C CA . HIS A 1 197 ? 3.552 13.176 14.442 1.00 89.44 197 HIS A CA 1
ATOM 1591 C C . HIS A 1 197 ? 3.649 12.385 13.131 1.00 89.44 197 HIS A C 1
ATOM 1593 O O . HIS A 1 197 ? 4.739 12.004 12.703 1.00 89.44 197 HIS A O 1
ATOM 1599 N N . LEU A 1 198 ? 2.505 12.174 12.470 1.00 89.94 198 LEU A N 1
ATOM 1600 C CA . LEU A 1 198 ? 2.434 11.451 11.195 1.00 89.94 198 LEU A CA 1
ATOM 1601 C C . LEU A 1 198 ? 3.254 12.138 10.097 1.00 89.94 198 LEU A C 1
ATOM 1603 O O . LEU A 1 198 ? 3.958 11.456 9.359 1.00 89.94 198 LEU A O 1
ATOM 1607 N N . ASP A 1 199 ? 3.213 13.468 10.044 1.00 89.94 199 ASP A N 1
ATOM 1608 C CA . ASP A 1 199 ? 3.906 14.264 9.027 1.00 89.94 199 ASP A CA 1
ATOM 1609 C C . ASP A 1 199 ? 5.420 14.029 9.071 1.00 89.94 199 ASP A C 1
ATOM 1611 O O . ASP A 1 199 ? 6.073 13.879 8.041 1.00 89.94 199 ASP A O 1
ATOM 1615 N N . MET A 1 200 ? 5.990 13.912 10.276 1.00 89.12 200 MET A N 1
ATOM 1616 C CA . MET A 1 200 ? 7.413 13.616 10.450 1.00 89.12 200 MET A CA 1
ATOM 1617 C C . MET A 1 200 ? 7.748 12.184 10.019 1.00 89.12 200 MET A C 1
ATOM 1619 O O . MET A 1 200 ? 8.762 11.968 9.361 1.00 89.12 200 MET A O 1
ATOM 1623 N N . VAL A 1 201 ? 6.883 11.210 10.324 1.00 91.19 201 VAL A N 1
ATOM 1624 C CA . VAL A 1 201 ? 7.050 9.819 9.865 1.00 91.19 201 VAL A CA 1
ATOM 1625 C C . VAL A 1 201 ? 7.044 9.746 8.337 1.00 91.19 201 VAL A C 1
ATOM 1627 O O . VAL A 1 201 ? 7.939 9.148 7.742 1.00 91.19 201 VAL A O 1
ATOM 1630 N N . GLN A 1 202 ? 6.071 10.388 7.690 1.00 91.75 202 GLN A N 1
ATOM 1631 C CA . GLN A 1 202 ? 5.979 10.441 6.230 1.00 91.75 202 GLN A CA 1
ATOM 1632 C C . GLN A 1 202 ? 7.185 11.153 5.614 1.00 91.75 202 GLN A C 1
ATOM 1634 O O . GLN A 1 202 ? 7.736 10.678 4.621 1.00 91.75 202 GLN A O 1
ATOM 1639 N N . LYS A 1 203 ? 7.647 12.245 6.233 1.00 91.12 203 LYS A N 1
ATOM 1640 C CA . LYS A 1 203 ? 8.838 12.980 5.801 1.00 91.12 203 LYS A CA 1
ATOM 1641 C C . LYS A 1 203 ? 10.105 12.130 5.878 1.00 91.12 203 LYS A C 1
ATOM 1643 O O . LYS A 1 203 ? 10.877 12.127 4.926 1.00 91.12 203 LYS A O 1
ATOM 1648 N N . ILE A 1 204 ? 10.299 11.376 6.962 1.00 91.44 204 ILE A N 1
ATOM 1649 C CA . ILE A 1 204 ? 11.427 10.441 7.114 1.00 91.44 204 ILE A CA 1
ATOM 1650 C C . ILE A 1 204 ? 11.397 9.379 6.018 1.00 91.44 204 ILE A C 1
ATOM 1652 O O . ILE A 1 204 ? 12.416 9.139 5.378 1.00 91.44 204 ILE A O 1
ATOM 1656 N N . ILE A 1 205 ? 10.232 8.777 5.765 1.00 93.38 205 ILE A N 1
ATOM 1657 C CA . ILE A 1 205 ? 10.070 7.755 4.723 1.00 93.38 205 ILE A CA 1
ATOM 1658 C C . ILE A 1 205 ? 10.347 8.337 3.331 1.00 93.38 205 ILE A C 1
ATOM 1660 O O . ILE A 1 205 ? 11.057 7.723 2.537 1.00 93.38 205 ILE A O 1
ATOM 1664 N N . CYS A 1 206 ? 9.825 9.529 3.039 1.00 92.31 206 CYS A N 1
ATOM 1665 C CA . CYS A 1 206 ? 10.072 10.219 1.776 1.00 92.31 206 CYS A CA 1
ATOM 1666 C C . CYS A 1 206 ? 11.567 10.502 1.580 1.00 92.31 206 CYS A C 1
ATOM 1668 O O . CYS A 1 206 ? 12.122 10.156 0.539 1.00 92.31 206 CYS A O 1
ATOM 1670 N N . ILE A 1 207 ? 12.244 11.038 2.604 1.00 92.38 207 ILE A N 1
ATOM 1671 C CA . ILE A 1 207 ? 13.690 11.282 2.559 1.00 92.38 207 ILE A CA 1
ATOM 1672 C C . ILE A 1 207 ? 14.452 9.969 2.367 1.00 92.38 207 ILE A C 1
ATOM 1674 O O . ILE A 1 207 ? 15.311 9.910 1.497 1.00 92.38 207 ILE A O 1
ATOM 1678 N N . ALA A 1 208 ? 14.108 8.899 3.088 1.00 94.50 208 ALA A N 1
ATOM 1679 C CA . ALA A 1 208 ? 14.749 7.594 2.920 1.00 94.50 208 ALA A CA 1
ATOM 1680 C C . ALA A 1 208 ? 14.665 7.093 1.471 1.00 94.50 208 ALA A C 1
ATOM 1682 O O . ALA A 1 208 ? 15.655 6.617 0.914 1.00 94.50 208 ALA A O 1
ATOM 1683 N N . VAL A 1 209 ? 13.497 7.235 0.838 1.00 95.75 209 VAL A N 1
ATOM 1684 C CA . VAL A 1 209 ? 13.287 6.842 -0.560 1.00 95.75 209 VAL A CA 1
ATOM 1685 C C . VAL A 1 209 ? 14.083 7.740 -1.510 1.00 95.75 209 VAL A C 1
ATOM 1687 O O . VAL A 1 209 ? 14.780 7.225 -2.382 1.00 95.75 209 VAL A O 1
ATOM 1690 N N . VAL A 1 210 ? 14.070 9.059 -1.310 1.00 94.31 210 VAL A N 1
ATOM 1691 C CA . VAL A 1 210 ? 14.850 10.008 -2.123 1.00 94.31 210 VAL A CA 1
ATOM 1692 C C . VAL A 1 210 ? 16.351 9.738 -2.029 1.00 94.31 210 VAL A C 1
ATOM 1694 O O . VAL A 1 210 ? 17.013 9.598 -3.058 1.00 94.31 210 VAL A O 1
ATOM 1697 N N . GLU A 1 211 ? 16.884 9.600 -0.819 1.00 95.12 211 GLU A N 1
ATOM 1698 C CA . GLU A 1 211 ? 18.301 9.308 -0.587 1.00 95.12 211 GLU A CA 1
ATOM 1699 C C . GLU A 1 211 ? 18.693 7.942 -1.170 1.00 95.12 211 GLU A C 1
ATOM 1701 O O . GLU A 1 211 ? 19.779 7.795 -1.736 1.00 95.12 211 GLU A O 1
ATOM 1706 N N . SER A 1 212 ? 17.791 6.954 -1.132 1.00 96.81 212 SER A N 1
ATOM 1707 C CA . SER A 1 212 ? 18.005 5.643 -1.764 1.00 96.81 212 SER A CA 1
ATOM 1708 C C . SER A 1 212 ? 18.158 5.755 -3.282 1.00 96.81 212 SER A C 1
ATOM 1710 O O . SER A 1 212 ? 19.072 5.159 -3.854 1.00 96.81 212 SER A O 1
ATOM 1712 N N . PHE A 1 213 ? 17.315 6.552 -3.949 1.00 96.31 213 PHE A N 1
ATOM 1713 C CA . PHE A 1 213 ? 17.436 6.799 -5.390 1.00 96.31 213 PHE A CA 1
ATOM 1714 C C . PHE A 1 213 ? 18.722 7.552 -5.739 1.00 96.31 213 PHE A C 1
ATOM 1716 O O . PHE A 1 213 ? 19.430 7.165 -6.674 1.00 96.31 213 PHE A O 1
ATOM 1723 N N . GLN A 1 214 ? 19.075 8.578 -4.963 1.00 95.00 214 GLN A N 1
ATOM 1724 C CA . GLN A 1 214 ? 20.310 9.336 -5.168 1.00 95.00 214 GLN A CA 1
ATOM 1725 C C . GLN A 1 214 ? 21.553 8.454 -4.997 1.00 95.00 214 GLN A C 1
ATOM 1727 O O . GLN A 1 214 ? 22.437 8.441 -5.861 1.00 95.00 214 GLN A O 1
ATOM 1732 N N . THR A 1 215 ? 21.592 7.658 -3.931 1.00 96.62 215 THR A N 1
ATOM 1733 C CA . THR A 1 215 ? 22.699 6.746 -3.631 1.00 96.62 215 THR A CA 1
ATOM 1734 C C . THR A 1 215 ? 22.823 5.660 -4.696 1.00 96.62 215 THR A C 1
ATOM 1736 O O . THR A 1 215 ? 23.907 5.451 -5.248 1.00 96.62 215 THR A O 1
ATOM 1739 N N . ALA A 1 216 ? 21.714 5.020 -5.078 1.00 96.69 216 ALA A N 1
ATOM 1740 C CA . ALA A 1 216 ? 21.699 4.005 -6.129 1.00 96.69 216 ALA A CA 1
ATOM 1741 C C . ALA A 1 216 ? 22.151 4.566 -7.489 1.00 96.69 216 ALA A C 1
ATOM 1743 O O . ALA A 1 216 ? 22.881 3.903 -8.231 1.00 96.69 216 ALA A O 1
ATOM 1744 N N . LYS A 1 217 ? 21.791 5.815 -7.806 1.00 95.50 217 LYS A N 1
ATOM 1745 C CA . LYS A 1 217 ? 22.235 6.524 -9.015 1.00 95.50 217 LYS A CA 1
ATOM 1746 C C . LYS A 1 217 ? 23.741 6.759 -9.038 1.00 95.50 217 LYS A C 1
ATOM 1748 O O . LYS A 1 217 ? 24.382 6.544 -10.071 1.00 95.50 217 LYS A O 1
ATOM 1753 N N . LEU A 1 218 ? 24.328 7.169 -7.915 1.00 95.38 218 LEU A N 1
ATOM 1754 C CA . LEU A 1 218 ? 25.780 7.314 -7.788 1.00 95.38 218 LEU A CA 1
ATOM 1755 C C . LEU A 1 218 ? 26.487 5.956 -7.881 1.00 95.38 218 LEU A C 1
ATOM 1757 O O . LEU A 1 218 ? 27.445 5.821 -8.650 1.00 95.38 218 LEU A O 1
ATOM 1761 N N . ALA A 1 219 ? 25.970 4.940 -7.189 1.00 96.50 219 ALA A N 1
ATOM 1762 C CA . ALA A 1 219 ? 26.499 3.581 -7.228 1.00 96.50 219 ALA A CA 1
ATOM 1763 C C . ALA A 1 219 ? 26.473 2.999 -8.651 1.00 96.50 219 ALA A C 1
ATOM 1765 O O . ALA A 1 219 ? 27.472 2.445 -9.114 1.00 96.50 219 ALA A O 1
ATOM 1766 N N . TYR A 1 220 ? 25.378 3.191 -9.394 1.00 96.31 220 TYR A N 1
ATOM 1767 C CA . TYR A 1 220 ? 25.266 2.751 -10.785 1.00 96.31 220 T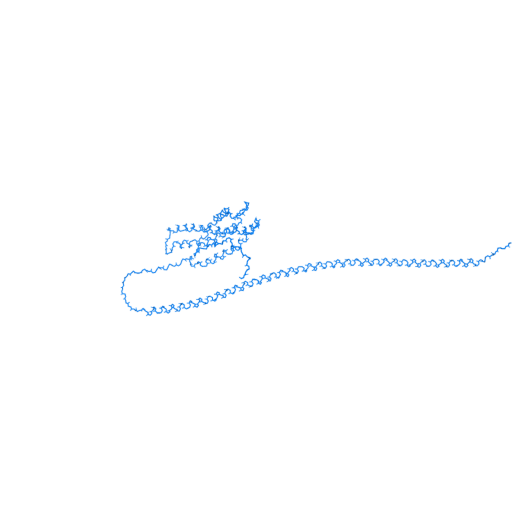YR A CA 1
ATOM 1768 C C . TYR A 1 220 ? 26.285 3.442 -11.690 1.00 96.31 220 TYR A C 1
ATOM 1770 O O . TYR A 1 220 ? 26.965 2.775 -12.469 1.00 96.31 220 TYR A O 1
ATOM 1778 N N . ARG A 1 221 ? 26.459 4.764 -11.566 1.00 94.94 221 ARG A N 1
ATOM 1779 C CA . ARG A 1 221 ? 27.466 5.508 -12.344 1.00 94.94 221 ARG A CA 1
ATOM 1780 C C . ARG A 1 221 ? 28.875 4.965 -12.105 1.00 94.94 221 ARG A C 1
ATOM 1782 O O . ARG A 1 221 ? 29.623 4.752 -13.061 1.00 94.94 221 ARG A O 1
ATOM 1789 N N . GLN A 1 222 ? 29.228 4.703 -10.848 1.00 95.12 222 GLN A N 1
ATOM 1790 C CA . GLN A 1 222 ? 30.525 4.129 -10.488 1.00 95.12 222 GLN A CA 1
ATOM 1791 C C . GLN A 1 222 ? 30.677 2.691 -11.001 1.00 95.12 222 GLN A C 1
ATOM 1793 O O . GLN A 1 222 ? 31.718 2.343 -11.563 1.00 95.12 222 GLN A O 1
ATOM 1798 N N . PHE A 1 223 ? 29.647 1.856 -10.848 1.00 95.62 223 PHE A N 1
ATOM 1799 C CA . PHE A 1 223 ? 29.646 0.477 -11.334 1.00 95.62 223 PHE A CA 1
ATOM 1800 C C . PHE A 1 223 ? 29.793 0.422 -12.853 1.00 95.62 223 PHE A C 1
ATOM 1802 O O . PHE A 1 223 ? 30.690 -0.246 -13.362 1.00 95.62 223 PHE A O 1
ATOM 1809 N N . LYS A 1 224 ? 29.007 1.219 -13.579 1.00 94.44 224 LYS A N 1
ATOM 1810 C CA . LYS A 1 224 ? 29.074 1.335 -15.035 1.00 94.44 224 LYS A CA 1
ATOM 1811 C C . LYS A 1 224 ? 30.444 1.796 -15.515 1.00 94.44 224 LYS A C 1
ATOM 1813 O O . LYS A 1 224 ? 30.977 1.237 -16.470 1.00 94.44 224 LYS A O 1
ATOM 1818 N N . LEU A 1 225 ? 31.069 2.750 -14.824 1.00 93.38 225 LEU A N 1
ATOM 1819 C CA . LEU A 1 225 ? 32.432 3.180 -15.136 1.00 93.38 225 LEU A CA 1
ATOM 1820 C C . LEU A 1 225 ? 33.461 2.052 -14.935 1.00 93.38 225 LEU A C 1
ATOM 1822 O O . LEU A 1 225 ? 34.356 1.899 -15.768 1.00 93.38 225 LEU A O 1
ATOM 1826 N N . ARG A 1 226 ? 33.334 1.249 -13.869 1.00 93.19 226 ARG A N 1
ATOM 1827 C CA . ARG A 1 226 ? 34.195 0.074 -13.624 1.00 93.19 226 ARG A CA 1
ATOM 1828 C C . ARG A 1 226 ? 33.999 -1.014 -14.679 1.00 93.19 226 ARG A C 1
ATOM 1830 O O . ARG A 1 226 ? 34.986 -1.506 -15.229 1.00 93.19 226 ARG A O 1
ATOM 1837 N N . VAL A 1 227 ? 32.749 -1.340 -15.003 1.00 93.62 227 VAL A N 1
ATOM 1838 C CA . VAL A 1 227 ? 32.394 -2.308 -16.052 1.00 93.62 227 VAL A CA 1
ATOM 1839 C C . VAL A 1 227 ? 32.962 -1.854 -17.390 1.00 93.62 227 VAL A C 1
ATOM 1841 O O . VAL A 1 227 ? 33.684 -2.609 -18.031 1.00 93.62 227 VAL A O 1
ATOM 1844 N N . ARG A 1 228 ? 32.750 -0.588 -17.768 1.00 92.94 228 ARG A N 1
ATOM 1845 C CA . ARG A 1 228 ? 33.283 -0.023 -19.010 1.00 92.94 228 ARG A CA 1
ATOM 1846 C C . ARG A 1 228 ? 34.803 -0.153 -19.090 1.00 92.94 228 ARG A C 1
ATOM 1848 O O . ARG A 1 228 ? 35.298 -0.640 -20.094 1.00 92.94 228 ARG A O 1
ATOM 1855 N N . LYS A 1 229 ? 35.541 0.218 -18.035 1.00 91.50 229 LYS A N 1
ATOM 1856 C CA . LYS A 1 229 ? 37.012 0.074 -17.989 1.00 91.50 229 LYS A CA 1
ATOM 1857 C C . LYS A 1 229 ? 37.469 -1.378 -18.161 1.00 91.50 229 LYS A C 1
ATOM 1859 O O . LYS A 1 229 ? 38.463 -1.618 -18.836 1.00 91.50 229 LYS A O 1
ATOM 1864 N N . THR A 1 230 ? 36.743 -2.318 -17.562 1.00 89.31 230 THR A N 1
ATOM 1865 C CA . THR A 1 230 ? 37.057 -3.754 -17.615 1.00 89.31 230 THR A CA 1
ATOM 1866 C C . THR A 1 230 ? 36.737 -4.354 -18.983 1.00 89.31 230 THR A C 1
ATOM 1868 O O . THR A 1 230 ? 37.467 -5.208 -19.473 1.00 89.31 230 THR A O 1
ATOM 1871 N N . LEU A 1 231 ? 35.663 -3.890 -19.625 1.00 88.12 231 LEU A N 1
ATOM 1872 C CA . LEU A 1 231 ? 35.274 -4.330 -20.961 1.00 88.12 231 LEU A CA 1
ATOM 1873 C C . LEU A 1 231 ? 36.108 -3.661 -22.057 1.00 88.12 231 LEU A C 1
ATOM 1875 O O . LEU A 1 231 ? 36.337 -4.282 -23.085 1.00 88.12 231 LEU A O 1
ATOM 1879 N N . SER A 1 232 ? 36.628 -2.445 -21.855 1.00 86.50 232 SER A N 1
ATOM 1880 C CA . SER A 1 232 ? 37.463 -1.750 -22.849 1.00 86.50 232 SER A CA 1
ATOM 1881 C C . SER A 1 232 ? 38.673 -2.563 -23.321 1.00 86.50 232 SER A C 1
ATOM 1883 O O . SER A 1 232 ? 39.119 -2.372 -24.447 1.00 86.50 232 SER A O 1
ATOM 1885 N N . THR A 1 233 ? 39.223 -3.447 -22.483 1.00 79.81 233 THR A N 1
ATOM 1886 C CA . THR A 1 233 ? 40.387 -4.284 -22.824 1.00 79.81 233 THR A CA 1
ATOM 1887 C C . THR A 1 233 ? 40.023 -5.544 -23.610 1.00 79.81 233 THR A C 1
ATOM 1889 O O . THR A 1 233 ? 40.891 -6.111 -24.267 1.00 79.81 233 THR A O 1
ATOM 1892 N N . SER A 1 234 ? 38.763 -5.984 -23.556 1.00 76.81 234 SER A N 1
ATOM 1893 C CA . SER A 1 234 ? 38.272 -7.228 -24.170 1.00 76.81 234 SER A CA 1
ATOM 1894 C C . SER A 1 234 ? 37.184 -7.008 -25.227 1.00 76.81 234 SER A C 1
ATOM 1896 O O . SER A 1 234 ? 36.758 -7.956 -25.885 1.00 76.81 234 SER A O 1
ATOM 1898 N N . HIS A 1 235 ? 36.730 -5.767 -25.414 1.00 78.88 235 HIS A N 1
ATOM 1899 C CA . HIS A 1 235 ? 35.636 -5.441 -26.314 1.00 78.88 235 HIS A CA 1
ATOM 1900 C C . HIS A 1 235 ? 36.068 -5.536 -27.780 1.00 78.88 235 HIS A C 1
ATOM 1902 O O . HIS A 1 235 ? 36.762 -4.667 -28.311 1.00 78.88 235 HIS A O 1
ATOM 1908 N N . PHE A 1 236 ? 35.566 -6.566 -28.454 1.00 65.06 236 PHE A N 1
ATOM 1909 C CA . PHE A 1 236 ? 35.659 -6.732 -29.896 1.00 65.06 236 PHE A CA 1
ATOM 1910 C C . PHE A 1 236 ? 34.267 -7.082 -30.429 1.00 65.06 236 PHE A C 1
ATOM 1912 O O . PHE A 1 236 ? 33.748 -8.163 -30.163 1.00 65.06 236 PHE A O 1
ATOM 1919 N N . GLY A 1 237 ? 33.621 -6.159 -31.141 1.00 68.62 237 GLY A N 1
ATOM 1920 C CA . GLY A 1 237 ? 32.271 -6.395 -31.640 1.00 68.62 237 GLY A CA 1
ATOM 1921 C C . GLY A 1 237 ? 31.639 -5.189 -32.336 1.00 68.62 237 GLY A C 1
ATOM 1922 O O . GLY A 1 237 ? 32.152 -4.076 -32.230 1.00 68.62 237 GLY A O 1
ATOM 1923 N N . PRO A 1 238 ? 30.529 -5.410 -33.065 1.00 72.44 238 PRO A N 1
ATOM 1924 C CA . PRO A 1 238 ? 29.789 -4.358 -33.762 1.00 72.44 238 PRO A CA 1
ATOM 1925 C C . PRO A 1 238 ? 28.901 -3.511 -32.833 1.00 72.44 238 PRO A C 1
ATOM 1927 O O . PRO A 1 238 ? 28.392 -2.482 -33.269 1.00 72.44 238 PRO A O 1
ATOM 1930 N N . GLN A 1 239 ? 28.676 -3.954 -31.589 1.00 76.62 239 GLN A N 1
ATOM 1931 C CA . GLN A 1 239 ? 27.908 -3.218 -30.582 1.00 76.62 239 GLN A CA 1
ATOM 1932 C C . GLN A 1 239 ? 28.750 -2.098 -29.975 1.00 76.62 239 GLN A C 1
ATOM 1934 O O . GLN A 1 239 ? 29.979 -2.173 -29.948 1.00 76.62 239 GLN A O 1
ATOM 1939 N N . SER A 1 240 ? 28.093 -1.047 -29.482 1.00 85.06 240 SER A N 1
ATOM 1940 C CA . SER A 1 240 ? 28.813 -0.020 -28.744 1.00 85.06 240 SER A CA 1
ATOM 1941 C C . SER A 1 240 ? 29.304 -0.587 -27.405 1.00 85.06 240 SER A C 1
ATOM 1943 O O . SER A 1 240 ? 28.665 -1.444 -26.783 1.00 85.06 240 SER A O 1
ATOM 1945 N N . LEU A 1 241 ? 30.446 -0.082 -26.934 1.00 85.94 241 LEU A N 1
ATOM 1946 C CA . LEU A 1 241 ? 30.965 -0.417 -25.606 1.00 85.94 241 LEU A CA 1
ATOM 1947 C C . LEU A 1 241 ? 29.943 -0.073 -24.507 1.00 85.94 241 LEU A C 1
ATOM 1949 O O . LEU A 1 241 ? 29.869 -0.757 -23.489 1.00 85.94 241 LEU A O 1
ATOM 1953 N N . GLU A 1 242 ? 29.154 0.976 -24.735 1.00 86.44 242 GLU A N 1
ATOM 1954 C CA . GLU A 1 242 ? 28.114 1.447 -23.828 1.00 86.44 242 GLU A CA 1
ATOM 1955 C C . GLU A 1 242 ? 26.949 0.453 -23.736 1.00 86.44 242 GLU A C 1
ATOM 1957 O O . GLU A 1 242 ? 26.561 0.070 -22.632 1.00 86.44 242 GLU A O 1
ATOM 1962 N N . ASP A 1 243 ? 26.458 -0.037 -24.877 1.00 86.75 243 ASP A N 1
ATOM 1963 C CA . ASP A 1 243 ? 25.403 -1.055 -24.935 1.00 86.75 243 ASP A CA 1
ATOM 1964 C C . ASP A 1 243 ? 25.862 -2.364 -24.291 1.00 86.75 243 ASP A C 1
ATOM 1966 O O . ASP A 1 243 ? 25.130 -2.968 -23.509 1.00 86.75 243 ASP A O 1
ATOM 1970 N N . THR A 1 244 ? 27.104 -2.773 -24.562 1.00 89.00 244 THR A N 1
ATOM 1971 C CA . THR A 1 244 ? 27.685 -3.993 -23.986 1.00 89.00 244 THR A CA 1
ATOM 1972 C C . THR A 1 244 ? 27.836 -3.875 -22.467 1.00 89.00 244 THR A C 1
ATOM 1974 O O . THR A 1 244 ? 27.556 -4.828 -21.737 1.00 89.00 244 THR A O 1
ATOM 1977 N N . ALA A 1 245 ? 28.245 -2.703 -21.968 1.00 90.75 245 ALA A N 1
ATOM 1978 C CA . ALA A 1 245 ? 28.336 -2.441 -20.536 1.00 90.75 245 ALA A CA 1
ATOM 1979 C C . ALA A 1 245 ? 26.957 -2.483 -19.865 1.00 90.75 245 ALA A C 1
ATOM 1981 O O . ALA A 1 245 ? 26.816 -3.097 -18.810 1.00 90.75 245 ALA A O 1
ATOM 1982 N N . VAL A 1 246 ? 25.930 -1.887 -20.476 1.00 91.56 246 VAL A N 1
ATOM 1983 C CA . VAL A 1 246 ? 24.553 -1.933 -19.957 1.00 91.56 246 VAL A CA 1
ATOM 1984 C C . VAL A 1 246 ? 24.002 -3.363 -19.974 1.00 91.56 246 VAL A C 1
ATOM 1986 O O . VAL A 1 246 ? 23.469 -3.814 -18.959 1.00 91.56 246 VAL A O 1
ATOM 1989 N N . ASP A 1 247 ? 24.201 -4.114 -21.060 1.00 90.81 247 ASP A N 1
ATOM 1990 C CA . ASP A 1 247 ? 23.813 -5.529 -21.159 1.00 90.81 247 ASP A CA 1
ATOM 1991 C C . ASP A 1 247 ? 24.506 -6.390 -20.089 1.00 90.81 247 ASP A C 1
ATOM 1993 O O . ASP A 1 247 ? 23.888 -7.291 -19.515 1.00 90.81 247 ASP A O 1
ATOM 1997 N N . TYR A 1 248 ? 25.783 -6.120 -19.797 1.00 92.12 248 TYR A N 1
ATOM 1998 C CA . TYR A 1 248 ? 26.509 -6.781 -18.714 1.00 92.12 248 TYR A CA 1
ATOM 1999 C C . TYR A 1 248 ? 25.890 -6.462 -17.350 1.00 92.12 248 TYR A C 1
ATOM 2001 O O . TYR A 1 248 ? 25.647 -7.377 -16.565 1.00 92.12 248 TYR A O 1
ATOM 2009 N N . ILE A 1 249 ? 25.586 -5.192 -17.073 1.00 93.94 249 ILE A N 1
ATOM 2010 C CA . ILE A 1 249 ? 25.006 -4.776 -15.789 1.00 93.94 249 ILE A CA 1
ATOM 2011 C C . ILE A 1 249 ? 23.618 -5.391 -15.587 1.00 93.94 249 ILE A C 1
ATOM 2013 O O . ILE A 1 249 ? 23.343 -5.919 -14.516 1.00 93.94 249 ILE A O 1
ATOM 2017 N N . ILE A 1 250 ? 22.761 -5.389 -16.614 1.00 93.06 250 ILE A N 1
ATOM 2018 C CA . ILE A 1 250 ? 21.409 -5.973 -16.539 1.00 93.06 250 ILE A CA 1
ATOM 2019 C C . ILE A 1 250 ? 21.462 -7.469 -16.199 1.00 93.06 250 ILE A C 1
ATOM 2021 O O . ILE A 1 250 ? 20.586 -7.970 -15.494 1.00 93.06 250 ILE A O 1
ATOM 2025 N N . ARG A 1 251 ? 22.476 -8.192 -16.690 1.00 91.75 251 ARG A N 1
ATOM 2026 C CA . ARG A 1 251 ? 22.673 -9.621 -16.399 1.00 91.75 251 ARG A CA 1
ATOM 2027 C C . ARG A 1 251 ? 23.265 -9.890 -15.016 1.00 91.75 251 ARG A C 1
ATOM 2029 O O . ARG A 1 251 ? 23.084 -10.994 -14.522 1.00 91.75 251 ARG A O 1
ATOM 2036 N N . ASN A 1 252 ? 23.950 -8.911 -14.427 1.00 93.56 252 ASN A N 1
ATOM 2037 C CA . ASN A 1 252 ? 24.704 -9.052 -13.179 1.00 93.56 252 ASN A CA 1
ATOM 2038 C C . ASN A 1 252 ? 24.258 -8.013 -12.133 1.00 93.56 252 ASN A C 1
ATOM 2040 O O . ASN A 1 252 ? 25.080 -7.341 -11.506 1.00 93.56 252 ASN A O 1
ATOM 2044 N N . LEU A 1 253 ? 22.941 -7.828 -11.982 1.00 92.56 253 LEU A N 1
ATOM 2045 C CA . LEU A 1 253 ? 22.365 -6.908 -10.989 1.00 92.56 253 LEU A CA 1
ATOM 2046 C C . LEU A 1 253 ? 22.660 -7.340 -9.543 1.00 92.56 253 LEU A C 1
ATOM 2048 O O . LEU A 1 253 ? 22.625 -6.514 -8.638 1.00 92.56 253 LEU A O 1
ATOM 2052 N N . ASP A 1 254 ? 22.957 -8.617 -9.328 1.00 92.81 254 ASP A N 1
ATOM 2053 C CA . ASP A 1 254 ? 23.362 -9.216 -8.056 1.00 92.81 254 ASP A CA 1
ATOM 2054 C C . ASP A 1 254 ? 24.740 -8.741 -7.569 1.00 92.81 254 ASP A C 1
ATOM 2056 O O . ASP A 1 254 ? 24.989 -8.738 -6.366 1.00 92.81 254 ASP A O 1
ATOM 2060 N N . LEU A 1 255 ? 25.606 -8.259 -8.471 1.00 93.44 255 LEU A N 1
ATOM 2061 C CA . LEU A 1 255 ? 26.898 -7.654 -8.115 1.00 93.44 255 LEU A CA 1
ATOM 2062 C C . LEU A 1 255 ? 26.765 -6.255 -7.495 1.00 93.44 255 LEU A C 1
ATOM 2064 O O . LEU A 1 255 ? 27.769 -5.647 -7.109 1.00 93.44 255 LEU A O 1
ATOM 2068 N N . TYR A 1 256 ? 25.549 -5.712 -7.429 1.00 96.12 256 TYR A N 1
ATOM 2069 C CA . TYR A 1 256 ? 25.294 -4.459 -6.743 1.00 96.12 256 TYR A CA 1
ATOM 2070 C C . TYR A 1 256 ? 25.455 -4.630 -5.227 1.00 96.12 256 TYR A C 1
ATOM 2072 O O . TYR A 1 256 ? 24.671 -5.316 -4.567 1.00 96.12 256 TYR A O 1
ATOM 2080 N N . ASP A 1 257 ? 26.453 -3.947 -4.666 1.00 96.00 257 ASP A N 1
ATOM 2081 C CA . ASP A 1 257 ? 26.665 -3.875 -3.223 1.00 96.00 257 ASP A CA 1
ATOM 2082 C C . ASP A 1 257 ? 25.636 -2.954 -2.552 1.00 96.00 257 ASP A C 1
ATOM 2084 O O . ASP A 1 257 ? 25.877 -1.781 -2.254 1.00 96.00 257 ASP A O 1
ATOM 2088 N N . VAL A 1 258 ? 24.456 -3.522 -2.315 1.00 96.69 258 VAL A N 1
ATOM 2089 C CA . VAL A 1 258 ? 23.355 -2.842 -1.635 1.00 96.69 258 VAL A CA 1
ATOM 2090 C C . VAL A 1 258 ? 23.698 -2.474 -0.187 1.00 96.69 258 VAL A C 1
ATOM 2092 O O . VAL A 1 258 ? 23.130 -1.520 0.329 1.00 96.69 258 VAL A O 1
ATOM 2095 N N . GLN A 1 259 ? 24.604 -3.191 0.490 1.00 96.69 259 GLN A N 1
ATOM 2096 C CA . GLN A 1 259 ? 24.905 -2.922 1.904 1.00 96.69 259 GLN A CA 1
ATOM 2097 C C . GLN A 1 259 ? 25.651 -1.602 2.072 1.00 96.69 259 GLN A C 1
ATOM 2099 O O . GLN A 1 259 ? 25.300 -0.805 2.946 1.00 96.69 259 GLN A O 1
ATOM 2104 N N . THR A 1 260 ? 26.624 -1.343 1.196 1.00 96.62 260 THR A N 1
ATOM 2105 C CA . THR A 1 260 ? 27.315 -0.050 1.154 1.00 96.62 260 THR A CA 1
ATOM 2106 C C . THR A 1 260 ? 26.313 1.080 0.907 1.00 96.62 260 THR A C 1
ATOM 2108 O O . THR A 1 260 ? 26.275 2.038 1.671 1.00 96.62 260 THR A O 1
ATOM 2111 N N . SER A 1 261 ? 25.392 0.921 -0.053 1.00 97.31 261 SER A N 1
ATOM 2112 C CA . SER A 1 261 ? 24.349 1.930 -0.294 1.00 97.31 261 SER A CA 1
ATOM 2113 C C . SER A 1 261 ? 23.378 2.120 0.874 1.00 97.31 261 SER A C 1
ATOM 2115 O O . SER A 1 261 ? 22.996 3.248 1.152 1.00 97.31 261 SER A O 1
ATOM 2117 N N . VAL A 1 262 ? 22.980 1.061 1.586 1.00 97.50 262 VAL A N 1
ATOM 2118 C CA . VAL A 1 262 ? 22.137 1.195 2.793 1.00 97.50 262 VAL A CA 1
ATOM 2119 C C . VAL A 1 262 ? 22.855 2.025 3.859 1.00 97.50 262 VAL A C 1
ATOM 2121 O O . VAL A 1 262 ? 22.243 2.888 4.480 1.00 97.50 262 VAL A O 1
ATOM 2124 N N . THR A 1 263 ? 24.156 1.795 4.035 1.00 96.62 263 THR A N 1
ATOM 2125 C CA . THR A 1 263 ? 24.985 2.536 4.994 1.00 96.62 263 THR A CA 1
ATOM 2126 C C . THR A 1 263 ? 25.095 4.009 4.600 1.00 96.62 263 THR A C 1
ATOM 2128 O O . THR A 1 263 ? 24.891 4.887 5.436 1.00 96.62 263 THR A O 1
ATOM 2131 N N . ASP A 1 264 ? 25.344 4.285 3.318 1.00 96.50 264 ASP A N 1
ATOM 2132 C CA . ASP A 1 264 ? 25.420 5.646 2.781 1.00 96.50 264 ASP A CA 1
ATOM 2133 C C . ASP A 1 264 ? 24.096 6.406 2.961 1.00 96.50 264 ASP A C 1
ATOM 2135 O O . ASP A 1 264 ? 24.109 7.561 3.386 1.00 96.50 264 ASP A O 1
ATOM 2139 N N . VAL A 1 265 ? 22.954 5.748 2.728 1.00 96.69 265 VAL A N 1
ATOM 2140 C CA . VAL A 1 265 ? 21.623 6.339 2.948 1.00 96.69 265 VAL A CA 1
ATOM 2141 C C . VAL A 1 265 ? 21.396 6.655 4.423 1.00 96.69 265 VAL A C 1
ATOM 2143 O O . VAL A 1 265 ? 20.981 7.765 4.742 1.00 96.69 265 VAL A O 1
ATOM 2146 N N . ILE A 1 266 ? 21.690 5.724 5.336 1.00 94.44 266 ILE A N 1
ATOM 2147 C CA . ILE A 1 266 ? 21.532 5.958 6.781 1.00 94.44 266 ILE A CA 1
ATOM 2148 C C . ILE A 1 266 ? 22.401 7.143 7.228 1.00 94.44 266 ILE A C 1
ATOM 2150 O O . ILE A 1 266 ? 21.930 8.019 7.953 1.00 94.44 266 ILE A O 1
ATOM 2154 N N . ASN A 1 267 ? 23.643 7.224 6.745 1.00 93.38 267 ASN A N 1
ATOM 2155 C CA . ASN A 1 267 ? 24.536 8.348 7.026 1.00 93.38 267 ASN A CA 1
ATOM 2156 C C . ASN A 1 267 ? 23.990 9.675 6.475 1.00 93.38 267 ASN A C 1
ATOM 2158 O O . ASN A 1 267 ? 24.018 10.685 7.180 1.00 93.38 267 ASN A O 1
ATOM 2162 N N . ALA A 1 268 ? 23.460 9.679 5.248 1.00 92.94 268 ALA A N 1
ATOM 2163 C CA . ALA A 1 268 ? 22.844 10.857 4.640 1.00 92.94 268 ALA A CA 1
ATOM 2164 C C . ALA A 1 268 ? 21.600 11.317 5.416 1.00 92.94 268 ALA A C 1
ATOM 21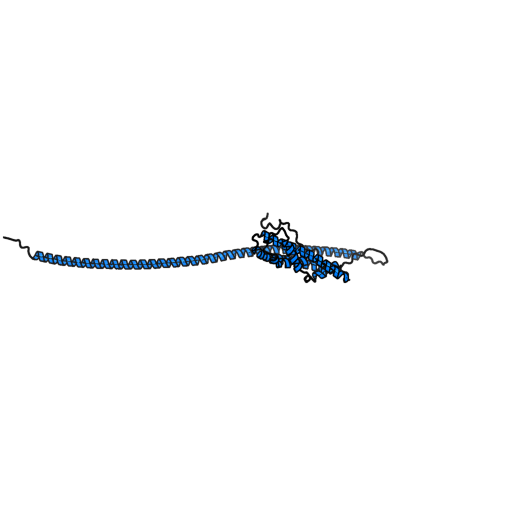66 O O . ALA A 1 268 ? 21.433 12.509 5.676 1.00 92.94 268 ALA A O 1
ATOM 2167 N N . MET A 1 269 ? 20.765 10.374 5.858 1.00 92.31 269 MET A N 1
ATOM 2168 C CA . MET A 1 269 ? 19.598 10.653 6.693 1.00 92.31 269 MET A CA 1
ATOM 2169 C C . MET A 1 269 ? 19.992 11.236 8.056 1.00 92.31 269 MET A C 1
ATOM 2171 O O . MET A 1 269 ? 19.405 12.230 8.476 1.00 92.31 269 MET A O 1
ATOM 2175 N N . ASN A 1 270 ? 21.018 10.684 8.714 1.00 89.62 270 ASN A N 1
ATOM 2176 C CA . ASN A 1 270 ? 21.535 11.189 9.994 1.00 89.62 270 ASN A CA 1
ATOM 2177 C C . ASN A 1 270 ? 22.091 12.618 9.898 1.00 89.62 270 ASN A C 1
ATOM 2179 O O . ASN A 1 270 ? 22.018 13.377 10.862 1.00 89.62 270 ASN A O 1
ATOM 2183 N N . ALA A 1 271 ? 22.629 13.003 8.740 1.00 88.75 271 ALA A N 1
ATOM 2184 C CA . ALA A 1 271 ? 23.117 14.356 8.488 1.00 88.75 271 ALA A CA 1
ATOM 2185 C C . ALA A 1 271 ? 22.018 15.331 8.015 1.00 88.75 271 ALA A C 1
ATOM 2187 O O . ALA A 1 271 ? 22.298 16.517 7.823 1.00 88.75 271 ALA A O 1
ATOM 2188 N N . ASN A 1 272 ? 20.782 14.864 7.792 1.00 86.69 272 ASN A N 1
ATOM 2189 C CA . ASN A 1 272 ? 19.740 15.666 7.159 1.00 86.69 272 ASN A CA 1
ATOM 2190 C C . ASN A 1 272 ? 19.049 16.608 8.169 1.00 86.69 272 ASN A C 1
ATOM 2192 O O . ASN A 1 272 ? 18.299 16.147 9.031 1.00 86.69 272 ASN A O 1
ATOM 2196 N N . PRO A 1 273 ? 19.184 17.944 8.027 1.00 84.44 273 PRO A N 1
ATOM 2197 C CA . PRO A 1 273 ? 18.636 18.907 8.986 1.00 84.44 273 PRO A CA 1
ATOM 2198 C C . PRO A 1 273 ? 17.103 18.978 8.974 1.00 84.44 273 PRO A C 1
ATOM 2200 O O . PRO A 1 273 ? 16.499 19.631 9.823 1.00 84.44 273 PRO A O 1
ATOM 2203 N N . ARG A 1 274 ? 16.447 18.356 7.985 1.00 82.69 274 ARG A N 1
ATOM 2204 C CA . ARG A 1 274 ? 14.987 18.358 7.854 1.00 82.69 274 ARG A CA 1
ATOM 2205 C C . ARG A 1 274 ? 14.310 17.290 8.709 1.00 82.69 274 ARG A C 1
ATOM 2207 O O . ARG A 1 274 ? 13.077 17.332 8.803 1.00 82.69 274 ARG A O 1
ATOM 2214 N N . ILE A 1 275 ? 15.073 16.354 9.272 1.00 82.25 275 ILE A N 1
ATOM 2215 C CA . ILE A 1 275 ? 14.564 15.270 10.106 1.00 82.25 275 ILE A CA 1
ATOM 2216 C C . ILE A 1 275 ? 14.754 15.638 11.579 1.00 82.25 275 ILE A C 1
ATOM 2218 O O . ILE A 1 275 ? 15.869 15.880 12.026 1.00 82.25 275 ILE A O 1
ATOM 2222 N N . SER A 1 276 ? 13.666 15.643 12.350 1.00 73.12 276 SER A N 1
ATOM 2223 C CA . SER A 1 276 ? 13.728 15.689 13.812 1.00 73.12 276 SER A CA 1
ATOM 2224 C C . SER A 1 276 ? 13.478 14.280 14.347 1.00 73.12 276 SER A C 1
ATOM 2226 O O . SER A 1 276 ? 12.327 13.878 14.536 1.00 73.12 276 SER A O 1
ATOM 2228 N N . PHE A 1 277 ? 14.549 13.510 14.520 1.00 70.62 277 PHE A N 1
ATOM 2229 C CA . PHE A 1 277 ? 14.490 12.163 15.083 1.00 70.62 277 PHE A CA 1
ATOM 2230 C C . PHE A 1 277 ? 15.047 12.178 16.512 1.00 70.62 277 PHE A C 1
ATOM 2232 O O . PHE A 1 277 ? 16.030 12.884 16.753 1.00 70.62 277 PHE A O 1
ATOM 2239 N N . PRO A 1 278 ? 14.437 11.455 17.468 1.00 67.38 278 PRO A N 1
ATOM 2240 C CA . PRO A 1 278 ? 15.011 11.306 18.800 1.00 67.38 278 PRO A CA 1
ATOM 2241 C C . PRO A 1 278 ? 16.412 10.674 18.704 1.00 67.38 278 PRO A C 1
ATOM 2243 O O . PRO A 1 278 ? 16.572 9.706 17.958 1.00 67.38 278 PRO A O 1
ATOM 2246 N N . PRO A 1 279 ? 17.424 11.187 19.425 1.00 66.12 279 PRO A N 1
ATOM 2247 C C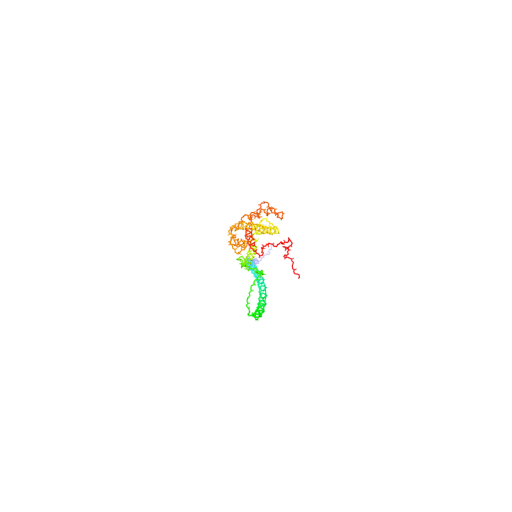A . PRO A 1 279 ? 18.801 10.690 19.339 1.00 66.12 279 PRO A CA 1
ATOM 2248 C C . PRO A 1 279 ? 18.966 9.235 19.813 1.00 66.12 279 PRO A C 1
ATOM 2250 O O . PRO A 1 279 ? 20.003 8.624 19.570 1.00 66.12 279 PRO A O 1
ATOM 2253 N N . GLU A 1 280 ? 17.962 8.667 20.480 1.00 66.69 280 GLU A N 1
ATOM 2254 C CA . GLU A 1 280 ? 17.958 7.295 20.993 1.00 66.69 280 GLU A CA 1
ATOM 2255 C C . GLU A 1 280 ? 17.552 6.241 19.948 1.00 66.69 280 GLU A C 1
ATOM 2257 O O . GLU A 1 280 ? 17.574 5.045 20.246 1.00 66.69 280 GLU A O 1
ATOM 2262 N N . VAL A 1 281 ? 17.150 6.656 18.743 1.00 71.31 281 VAL A N 1
ATOM 2263 C CA . VAL A 1 281 ? 16.591 5.770 17.717 1.00 71.31 281 VAL A CA 1
ATOM 2264 C C . VAL A 1 281 ? 17.445 5.833 16.445 1.00 71.31 281 VAL A C 1
ATOM 2266 O O . VAL A 1 281 ? 17.863 6.905 16.023 1.00 71.31 281 VAL A O 1
ATOM 2269 N N . ASP A 1 282 ? 17.693 4.681 15.812 1.00 84.81 282 ASP A N 1
ATOM 2270 C CA . ASP A 1 282 ? 18.506 4.546 14.591 1.00 84.81 282 ASP A CA 1
ATOM 2271 C C . ASP A 1 282 ? 17.617 4.334 13.345 1.00 84.81 282 ASP A C 1
ATOM 2273 O O . ASP A 1 282 ? 16.656 3.557 13.376 1.00 84.81 282 ASP A O 1
ATOM 2277 N N . PHE A 1 283 ? 17.947 4.973 12.215 1.00 88.06 283 PHE A N 1
ATOM 2278 C CA . PHE A 1 283 ? 17.291 4.721 10.922 1.00 88.06 283 PHE A CA 1
ATOM 2279 C C . PHE A 1 283 ? 17.515 3.298 10.391 1.00 88.06 283 PHE A C 1
ATOM 2281 O O . PHE A 1 283 ? 16.799 2.868 9.484 1.00 88.06 283 PHE A O 1
ATOM 2288 N N . ALA A 1 284 ? 18.418 2.517 10.995 1.00 89.12 284 ALA A N 1
ATOM 2289 C CA . ALA A 1 284 ? 18.507 1.073 10.782 1.00 89.12 284 ALA A CA 1
ATOM 2290 C C . ALA A 1 284 ? 17.155 0.343 10.957 1.00 89.12 284 ALA A C 1
ATOM 2292 O O . ALA A 1 284 ? 16.934 -0.695 10.325 1.00 89.12 284 ALA A O 1
ATOM 2293 N N . LEU A 1 285 ? 16.219 0.907 11.736 1.00 90.44 285 LEU A N 1
ATOM 2294 C CA . LEU A 1 285 ? 14.851 0.395 11.896 1.00 90.44 285 LEU A CA 1
ATOM 2295 C C . LEU A 1 285 ? 14.067 0.269 10.583 1.00 90.44 285 LEU A C 1
ATOM 2297 O O . LEU A 1 285 ? 13.201 -0.593 10.477 1.00 90.44 285 LEU A O 1
ATOM 2301 N N . ILE A 1 286 ? 14.360 1.109 9.588 1.00 93.88 286 ILE A N 1
ATOM 2302 C CA . ILE A 1 286 ? 13.714 1.079 8.265 1.00 93.88 286 ILE A CA 1
ATOM 2303 C C . ILE A 1 286 ? 14.667 0.568 7.176 1.00 93.88 286 ILE A C 1
ATOM 2305 O O . ILE A 1 286 ? 14.473 0.822 5.986 1.00 93.88 286 ILE A O 1
ATOM 2309 N N . SER A 1 287 ? 15.709 -0.172 7.568 1.00 94.56 287 SER A N 1
ATOM 2310 C CA . SER A 1 287 ? 16.716 -0.705 6.644 1.00 94.56 287 SER A CA 1
ATOM 2311 C C . SER A 1 287 ? 16.138 -1.646 5.585 1.00 94.56 287 SER A C 1
ATOM 2313 O O . SER A 1 287 ? 16.701 -1.717 4.494 1.00 94.56 287 SER A O 1
ATOM 2315 N N . THR A 1 288 ? 15.019 -2.328 5.856 1.00 95.75 288 THR A N 1
ATOM 2316 C CA . THR A 1 288 ? 14.303 -3.148 4.862 1.00 95.75 288 THR A CA 1
ATOM 2317 C C . THR A 1 288 ? 13.800 -2.286 3.706 1.00 95.75 288 THR A C 1
ATOM 2319 O O . THR A 1 288 ? 14.189 -2.520 2.560 1.00 95.75 288 THR A O 1
ATOM 2322 N N . LEU A 1 289 ? 13.065 -1.209 4.012 1.00 96.25 289 LEU A N 1
ATOM 2323 C CA . LEU A 1 289 ? 12.598 -0.237 3.023 1.00 96.25 289 LEU A CA 1
ATOM 2324 C C . LEU A 1 289 ? 13.771 0.356 2.228 1.00 96.25 289 LEU A C 1
ATOM 2326 O O . LEU A 1 289 ? 13.722 0.388 0.998 1.00 96.25 289 LEU A O 1
ATOM 2330 N N . ILE A 1 290 ? 14.832 0.802 2.911 1.00 97.12 290 ILE A N 1
ATOM 2331 C CA . ILE A 1 290 ? 16.018 1.394 2.265 1.00 97.12 290 ILE A CA 1
ATOM 2332 C C . ILE A 1 290 ? 16.671 0.381 1.315 1.00 97.12 290 ILE A C 1
ATOM 2334 O O . ILE A 1 290 ? 16.953 0.688 0.158 1.00 97.12 290 ILE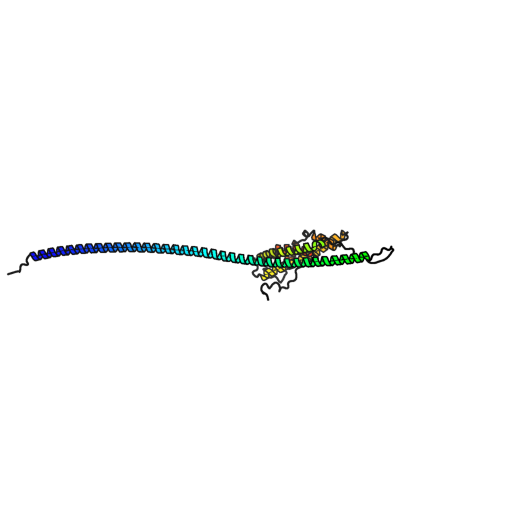 A O 1
ATOM 2338 N N . ARG A 1 291 ? 16.885 -0.854 1.778 1.00 97.25 291 ARG A N 1
ATOM 2339 C CA . ARG A 1 291 ? 17.519 -1.928 1.006 1.00 97.25 291 ARG A CA 1
ATOM 2340 C C . ARG A 1 291 ? 16.740 -2.255 -0.260 1.00 97.25 291 ARG A C 1
ATOM 2342 O O . ARG A 1 291 ? 17.337 -2.322 -1.337 1.00 97.25 291 ARG A O 1
ATOM 2349 N N . GLU A 1 292 ? 15.437 -2.482 -0.136 1.00 97.06 292 GLU A N 1
ATOM 2350 C CA . GLU A 1 292 ? 14.605 -2.831 -1.284 1.00 97.06 292 GLU A CA 1
ATOM 2351 C C . GLU A 1 292 ? 14.498 -1.655 -2.258 1.00 97.06 292 GLU A C 1
ATOM 2353 O O . GLU A 1 292 ? 14.621 -1.845 -3.473 1.00 97.06 292 GLU A O 1
ATOM 2358 N N . THR A 1 293 ? 14.377 -0.427 -1.742 1.00 97.00 293 THR A N 1
ATOM 2359 C CA . THR A 1 293 ? 14.347 0.782 -2.575 1.00 97.00 293 THR A CA 1
ATOM 2360 C C . THR A 1 293 ? 15.651 0.944 -3.351 1.00 97.00 293 THR A C 1
ATOM 2362 O O . THR A 1 293 ? 15.609 1.131 -4.564 1.00 97.00 293 THR A O 1
ATOM 2365 N N . CYS A 1 294 ? 16.812 0.785 -2.707 1.00 97.44 294 CYS A N 1
ATOM 2366 C CA . CYS A 1 294 ? 18.119 0.824 -3.367 1.00 97.44 294 CYS A CA 1
ATOM 2367 C C . CYS A 1 294 ? 18.231 -0.204 -4.504 1.00 97.44 294 CYS A C 1
ATOM 2369 O O . CYS A 1 294 ? 18.708 0.127 -5.590 1.00 97.44 294 CYS A O 1
ATOM 2371 N N . ARG A 1 295 ? 17.760 -1.445 -4.301 1.00 96.56 295 ARG A N 1
ATOM 2372 C CA . ARG A 1 295 ? 17.785 -2.499 -5.338 1.00 96.56 295 ARG A CA 1
ATOM 2373 C C . ARG A 1 295 ? 16.965 -2.117 -6.564 1.00 96.56 295 ARG A C 1
ATOM 2375 O O . ARG A 1 295 ? 17.435 -2.260 -7.694 1.00 96.56 295 ARG A O 1
ATOM 2382 N N . VAL A 1 296 ? 15.741 -1.642 -6.345 1.00 96.25 296 VAL A N 1
ATOM 2383 C CA . VAL A 1 296 ? 14.845 -1.252 -7.437 1.00 96.25 296 VAL A CA 1
ATOM 2384 C C . VAL A 1 296 ? 15.356 0.011 -8.128 1.00 96.25 296 VAL A C 1
ATOM 2386 O O . VAL A 1 296 ? 15.440 0.029 -9.355 1.00 96.25 296 VAL A O 1
ATOM 2389 N N . ALA A 1 297 ? 15.786 1.016 -7.365 1.00 96.56 297 ALA A N 1
ATOM 2390 C CA . ALA A 1 297 ? 16.340 2.258 -7.891 1.00 96.56 297 ALA A CA 1
ATOM 2391 C C . ALA A 1 297 ? 17.600 2.016 -8.734 1.00 96.56 297 ALA A C 1
ATOM 2393 O O . ALA A 1 297 ? 17.727 2.582 -9.819 1.00 96.56 297 ALA A O 1
ATOM 2394 N N . PHE A 1 298 ? 18.499 1.125 -8.299 1.00 97.19 298 PHE A N 1
ATOM 2395 C CA . PHE A 1 298 ? 19.687 0.749 -9.070 1.00 97.19 298 PHE A CA 1
ATOM 2396 C C . PHE A 1 298 ? 19.304 0.093 -10.400 1.00 97.19 298 PHE A C 1
ATOM 2398 O O . PHE A 1 298 ? 19.822 0.462 -11.455 1.00 97.19 298 PHE A O 1
ATOM 2405 N N . ALA A 1 299 ? 18.346 -0.837 -10.377 1.00 95.75 299 ALA A N 1
ATOM 2406 C CA . ALA A 1 299 ? 17.842 -1.464 -11.593 1.00 95.75 299 ALA A CA 1
ATOM 2407 C C . ALA A 1 299 ? 17.146 -0.449 -12.518 1.00 95.75 299 ALA A C 1
ATOM 2409 O O . ALA A 1 299 ? 17.311 -0.524 -13.735 1.00 95.75 299 ALA A O 1
ATOM 2410 N N . MET A 1 300 ? 16.435 0.543 -11.980 1.00 95.62 300 MET A N 1
ATOM 2411 C CA . MET A 1 300 ? 15.828 1.631 -12.757 1.00 95.62 300 MET A CA 1
ATOM 2412 C C . MET A 1 300 ? 16.853 2.497 -13.500 1.00 95.62 300 MET A C 1
ATOM 2414 O O . MET A 1 300 ? 16.539 3.009 -14.574 1.00 95.62 300 MET A O 1
ATOM 2418 N N . GLN A 1 301 ? 18.098 2.589 -13.018 1.00 94.88 301 GLN A N 1
ATOM 2419 C CA . GLN A 1 301 ? 19.171 3.295 -13.734 1.00 94.88 301 GLN A CA 1
ATOM 2420 C C . GLN A 1 301 ? 19.659 2.569 -14.998 1.00 94.88 301 GLN A C 1
ATOM 2422 O O . GLN A 1 301 ? 20.369 3.152 -15.818 1.00 94.88 301 GLN A O 1
ATOM 2427 N N . THR A 1 302 ? 19.286 1.297 -15.176 1.00 92.69 302 THR A N 1
ATOM 2428 C CA . THR A 1 302 ? 19.600 0.522 -16.390 1.00 92.69 302 THR A CA 1
ATOM 2429 C C . THR A 1 302 ? 18.628 0.789 -17.544 1.00 92.69 302 THR A C 1
ATOM 2431 O O . THR A 1 302 ? 18.778 0.201 -18.617 1.00 92.69 302 THR A O 1
ATOM 2434 N N . LEU A 1 303 ? 17.594 1.605 -17.324 1.00 91.75 303 LEU A N 1
ATOM 2435 C CA . LEU A 1 303 ? 16.626 2.005 -18.341 1.00 91.75 303 LEU A CA 1
ATOM 2436 C C . LEU A 1 303 ? 17.163 3.183 -19.172 1.00 91.75 303 LEU A C 1
ATOM 2438 O O . LEU A 1 303 ? 17.996 3.955 -18.701 1.00 91.75 303 LEU A O 1
ATOM 2442 N N . ASP A 1 304 ? 16.664 3.314 -20.398 1.00 86.69 304 ASP A N 1
ATOM 2443 C CA . ASP A 1 304 ? 16.878 4.453 -21.284 1.00 86.69 304 ASP A CA 1
ATOM 2444 C C . ASP A 1 304 ? 15.516 5.086 -21.658 1.00 86.69 304 ASP A C 1
ATOM 2446 O O . ASP A 1 304 ? 14.717 4.420 -22.331 1.00 86.69 304 ASP A O 1
ATOM 2450 N N . PRO A 1 305 ? 15.200 6.311 -21.183 1.00 86.81 305 PRO A N 1
ATOM 2451 C CA . PRO A 1 305 ? 15.955 7.087 -20.192 1.00 86.81 305 PRO A CA 1
ATOM 2452 C C . PRO A 1 305 ? 15.894 6.459 -18.779 1.00 86.81 305 PRO A C 1
ATOM 2454 O O . PRO A 1 305 ? 14.944 5.733 -18.467 1.00 86.81 305 PRO A O 1
ATOM 2457 N N . PRO A 1 306 ? 16.872 6.743 -17.894 1.00 88.25 306 PRO A N 1
ATOM 2458 C CA . PRO A 1 306 ? 16.825 6.310 -16.499 1.00 88.25 306 PRO A CA 1
ATOM 2459 C C . PRO A 1 306 ? 15.587 6.854 -15.783 1.00 88.25 306 PRO A C 1
ATOM 2461 O O . PRO A 1 306 ? 15.260 8.033 -15.928 1.00 88.25 306 PRO A O 1
ATOM 2464 N N . LEU A 1 307 ? 14.933 6.016 -14.975 1.00 87.38 307 LEU A N 1
ATOM 2465 C CA . LEU A 1 307 ? 13.838 6.462 -14.113 1.00 87.38 307 LEU A CA 1
ATOM 2466 C C . LEU A 1 307 ? 14.385 6.981 -12.781 1.00 87.38 307 LEU A C 1
ATOM 2468 O O . LEU A 1 307 ? 15.269 6.372 -12.174 1.00 87.38 307 LEU A O 1
ATOM 2472 N N . ASP A 1 308 ? 13.841 8.108 -12.339 1.00 84.69 308 ASP A N 1
ATOM 2473 C CA . ASP A 1 308 ? 14.166 8.765 -11.075 1.00 84.69 308 ASP A CA 1
ATOM 2474 C C . ASP A 1 308 ? 12.875 9.292 -10.436 1.00 84.69 308 ASP A C 1
ATOM 2476 O O . ASP A 1 308 ? 11.825 9.335 -11.087 1.00 84.69 308 ASP A O 1
ATOM 2480 N N . LEU A 1 309 ? 12.944 9.694 -9.171 1.00 80.38 309 LEU A N 1
ATOM 2481 C CA . LEU A 1 309 ? 11.811 10.329 -8.505 1.00 80.38 309 LEU A CA 1
ATOM 2482 C C . LEU A 1 309 ? 11.603 11.735 -9.077 1.00 80.38 309 LEU A C 1
ATOM 2484 O O . LEU A 1 309 ? 12.546 12.521 -9.193 1.00 80.38 309 LEU A O 1
ATOM 2488 N N . ALA A 1 310 ? 10.357 12.072 -9.411 1.00 71.25 310 ALA A N 1
ATOM 2489 C CA . ALA A 1 310 ? 9.997 13.458 -9.666 1.00 71.25 310 ALA A CA 1
ATOM 2490 C C . ALA A 1 310 ? 10.143 14.243 -8.354 1.00 71.25 310 ALA A C 1
ATOM 2492 O O . ALA A 1 310 ? 9.681 13.786 -7.307 1.00 71.25 310 ALA A O 1
ATOM 2493 N N . PHE A 1 311 ? 10.791 15.410 -8.401 1.00 55.41 311 PHE A N 1
ATOM 2494 C CA . PHE A 1 311 ? 10.825 16.322 -7.261 1.00 55.41 311 PHE A CA 1
ATOM 2495 C C . PHE A 1 311 ? 9.400 16.813 -6.997 1.00 55.41 311 PHE A C 1
ATOM 2497 O O . PHE A 1 311 ? 8.966 17.800 -7.586 1.00 55.41 311 PHE A O 1
ATOM 2504 N N . ALA A 1 312 ? 8.671 16.126 -6.121 1.00 46.06 312 ALA A N 1
ATOM 2505 C CA . ALA A 1 312 ? 7.509 16.715 -5.488 1.00 46.06 312 ALA A CA 1
ATOM 2506 C C . ALA A 1 312 ? 8.042 17.849 -4.610 1.00 46.06 312 ALA A C 1
ATOM 2508 O O . ALA A 1 312 ? 8.805 17.625 -3.667 1.00 46.06 312 ALA A O 1
ATOM 2509 N N . SER A 1 313 ? 7.710 19.086 -4.966 1.00 40.34 313 SER A N 1
ATOM 2510 C CA . SER A 1 313 ? 7.840 20.196 -4.035 1.00 40.34 313 SER A CA 1
ATOM 2511 C C . SER A 1 313 ? 7.050 19.836 -2.770 1.00 40.34 313 SER A C 1
ATOM 2513 O O . SER A 1 313 ? 5.997 19.202 -2.849 1.00 40.34 313 SER A O 1
ATOM 2515 N N . ASP A 1 314 ? 7.562 20.223 -1.597 1.00 49.12 314 ASP A N 1
ATOM 2516 C CA . ASP A 1 314 ? 7.025 19.891 -0.261 1.00 49.12 314 ASP A CA 1
ATOM 2517 C C . ASP A 1 314 ? 5.517 20.250 -0.059 1.00 49.12 314 ASP A C 1
ATOM 2519 O O . ASP A 1 314 ? 4.960 19.989 1.005 1.00 49.12 314 ASP A O 1
ATOM 2523 N N . GLY A 1 315 ? 4.842 20.843 -1.056 1.00 44.84 315 GLY A N 1
ATOM 2524 C CA . GLY A 1 315 ? 3.442 21.276 -1.031 1.00 44.84 315 GLY A CA 1
ATOM 2525 C C . GLY A 1 315 ? 2.417 20.391 -1.760 1.00 44.84 315 GLY A C 1
ATOM 2526 O O . GLY A 1 315 ? 1.229 20.646 -1.595 1.00 44.84 315 GLY A O 1
ATOM 2527 N N . GLU A 1 316 ? 2.807 19.368 -2.531 1.00 40.41 316 GLU A N 1
ATOM 2528 C CA . GLU A 1 316 ? 1.833 18.547 -3.295 1.00 40.41 316 GLU A CA 1
ATOM 2529 C C . GLU A 1 316 ? 1.438 17.223 -2.621 1.00 40.41 316 GLU A C 1
ATOM 2531 O O . GLU A 1 316 ? 0.483 16.578 -3.040 1.00 40.41 316 GLU A O 1
ATOM 2536 N N . LEU A 1 317 ? 2.092 16.849 -1.517 1.00 43.88 317 LEU A N 1
ATOM 2537 C CA . LEU A 1 317 ? 1.674 15.708 -0.686 1.00 43.88 317 LEU A CA 1
ATOM 2538 C C . LEU A 1 317 ? 0.556 16.064 0.316 1.00 43.88 317 LEU A C 1
ATOM 2540 O O . LEU A 1 317 ? 0.144 15.216 1.104 1.00 43.88 317 LEU A O 1
ATOM 2544 N N . TYR A 1 318 ? 0.043 17.298 0.276 1.00 51.34 318 TYR A N 1
ATOM 2545 C CA . TYR A 1 318 ? -1.006 17.796 1.167 1.00 51.34 318 TYR A CA 1
ATOM 2546 C C . TYR A 1 318 ? -2.223 18.277 0.378 1.00 51.34 318 TYR A C 1
ATOM 2548 O O . TYR A 1 318 ? -2.489 19.472 0.310 1.00 51.34 318 TYR A O 1
ATOM 2556 N N . ASN A 1 319 ? -2.979 17.358 -0.220 1.00 35.22 319 ASN A N 1
ATOM 2557 C CA . ASN A 1 319 ? -4.394 17.590 -0.518 1.00 35.22 319 ASN A CA 1
ATOM 2558 C C . ASN A 1 319 ? -5.125 16.257 -0.717 1.00 35.22 319 ASN A C 1
ATOM 2560 O O . ASN A 1 319 ? -5.542 15.930 -1.819 1.00 35.22 319 ASN A O 1
ATOM 2564 N N . ASP A 1 320 ? -5.362 15.534 0.379 1.00 37.16 320 ASP A N 1
ATOM 2565 C CA . ASP A 1 320 ? -6.479 14.575 0.434 1.00 37.16 320 ASP A CA 1
ATOM 2566 C C . ASP A 1 320 ? -7.816 15.259 0.782 1.00 37.16 320 ASP A C 1
ATOM 2568 O O . ASP A 1 320 ? -8.845 14.605 0.868 1.00 37.16 320 ASP A O 1
ATOM 2572 N N . ASN A 1 321 ? -7.846 16.593 0.923 1.00 36.38 321 ASN A N 1
ATOM 2573 C CA . ASN A 1 321 ? -9.054 17.342 1.279 1.00 36.38 321 ASN A CA 1
ATOM 2574 C C . ASN A 1 321 ? -9.259 18.600 0.422 1.00 36.38 321 ASN A C 1
ATOM 2576 O O . ASN A 1 321 ? -9.386 19.698 0.963 1.00 36.38 321 ASN A O 1
ATOM 2580 N N . LYS A 1 322 ? -9.356 18.462 -0.904 1.00 29.50 322 LYS A N 1
ATOM 2581 C CA . LYS A 1 322 ? -10.186 19.382 -1.701 1.00 29.50 322 LYS A CA 1
ATOM 2582 C C . LYS A 1 322 ? -10.991 18.613 -2.738 1.00 29.50 322 LYS A C 1
ATOM 2584 O O . LYS A 1 322 ? -10.541 18.319 -3.837 1.00 29.50 322 LYS A O 1
ATOM 2589 N N . SER A 1 323 ? -12.218 18.324 -2.326 1.00 30.80 323 SER A N 1
ATOM 2590 C CA . SER A 1 323 ? -13.391 18.224 -3.180 1.00 30.80 323 SER A CA 1
ATOM 2591 C C . SER A 1 323 ? -13.354 19.225 -4.346 1.00 30.80 323 SER A C 1
ATOM 2593 O O . SER A 1 323 ? -13.197 20.427 -4.124 1.00 30.80 323 SER A O 1
ATOM 2595 N N . VAL A 1 324 ? -13.520 18.670 -5.547 1.00 33.28 324 VAL A N 1
ATOM 2596 C CA . VAL A 1 324 ? -14.245 19.156 -6.743 1.00 33.28 324 VAL A CA 1
ATOM 2597 C C . VAL A 1 324 ? -15.008 20.479 -6.524 1.00 33.28 324 VAL A C 1
ATOM 2599 O O . VAL A 1 324 ? -15.703 20.631 -5.512 1.00 33.28 324 VAL A O 1
ATOM 2602 N N . PRO A 1 325 ? -14.869 21.449 -7.444 1.00 30.95 325 PRO A N 1
ATOM 2603 C CA . PRO A 1 325 ? -15.783 21.542 -8.597 1.00 30.95 325 PRO A CA 1
ATOM 2604 C C . PRO A 1 325 ? -15.180 21.120 -9.937 1.00 30.95 325 PRO A C 1
ATOM 2606 O O . PRO A 1 325 ? -14.015 21.496 -10.198 1.00 30.95 325 PRO A O 1
#

Organism: Austrofundulus limnaeus (NCBI:txid52670)